Protein AF-D9WWU6-F1 (afdb_monomer_lite)

Organism: NCBI:txid457427

Radius of gyration: 27.96 Å; chains: 1; bounding box: 48×76×53 Å

Structure (mmCIF, N/CA/C/O backbone):
data_AF-D9WWU6-F1
#
_entry.id   AF-D9WWU6-F1
#
loop_
_atom_site.group_PDB
_atom_site.id
_atom_site.type_symbol
_atom_site.label_atom_id
_atom_site.label_alt_id
_atom_site.label_comp_id
_atom_site.label_asym_id
_atom_site.label_entity_id
_atom_site.label_seq_id
_atom_site.pdbx_PDB_ins_code
_atom_site.Cartn_x
_atom_site.Cartn_y
_atom_site.Cartn_z
_atom_site.occupancy
_atom_site.B_iso_or_equiv
_atom_site.auth_seq_id
_atom_site.auth_comp_id
_atom_site.auth_asym_id
_atom_site.auth_atom_id
_atom_site.pdbx_PDB_model_num
ATOM 1 N N . MET A 1 1 ? 23.153 -22.305 -30.931 1.00 43.88 1 MET A N 1
ATOM 2 C CA . MET A 1 1 ? 21.925 -22.568 -30.149 1.00 43.88 1 MET A CA 1
ATOM 3 C C . MET A 1 1 ? 21.555 -21.284 -29.421 1.00 43.88 1 MET A C 1
ATOM 5 O O . MET A 1 1 ? 22.098 -21.015 -28.360 1.00 43.88 1 MET A O 1
ATOM 9 N N . ALA A 1 2 ? 20.761 -20.416 -30.053 1.00 43.88 2 ALA A N 1
ATOM 10 C CA . ALA A 1 2 ? 20.424 -19.116 -29.479 1.00 43.88 2 ALA A CA 1
ATOM 11 C C . ALA A 1 2 ? 19.445 -19.318 -28.315 1.00 43.88 2 ALA A C 1
ATOM 13 O O . ALA A 1 2 ? 18.365 -19.874 -28.510 1.00 43.88 2 ALA A O 1
ATOM 14 N N . ASN A 1 3 ? 19.845 -18.910 -27.110 1.00 58.03 3 ASN A N 1
ATOM 15 C CA . ASN A 1 3 ? 18.995 -18.920 -25.925 1.00 58.03 3 ASN A CA 1
ATOM 16 C C . ASN A 1 3 ? 17.846 -17.933 -26.172 1.00 58.03 3 ASN A C 1
ATOM 18 O O . ASN A 1 3 ? 18.021 -16.722 -26.055 1.00 58.03 3 ASN A O 1
ATOM 22 N N . SER A 1 4 ? 16.701 -18.444 -26.623 1.00 75.75 4 SER A N 1
ATOM 23 C CA . SER A 1 4 ? 15.527 -17.618 -26.884 1.00 75.75 4 SER A CA 1
ATOM 24 C C . SER A 1 4 ? 15.135 -16.892 -25.587 1.00 75.75 4 SER A C 1
ATOM 26 O O . SER A 1 4 ? 15.186 -17.505 -24.519 1.00 75.75 4 SER A O 1
ATOM 28 N N . PRO A 1 5 ? 14.693 -15.624 -25.632 1.00 74.62 5 PRO A N 1
ATOM 29 C CA . PRO A 1 5 ? 14.204 -14.908 -24.446 1.00 74.62 5 PRO A CA 1
ATOM 30 C C . PRO A 1 5 ? 13.191 -15.725 -23.623 1.00 74.62 5 PRO A C 1
ATOM 32 O O . PRO A 1 5 ? 13.166 -15.663 -22.395 1.00 74.62 5 PRO A O 1
ATOM 35 N N . ARG A 1 6 ? 12.430 -16.594 -24.300 1.00 76.38 6 ARG A N 1
ATOM 36 C CA . ARG A 1 6 ? 11.485 -17.547 -23.707 1.00 76.38 6 ARG A CA 1
ATOM 37 C C . ARG A 1 6 ? 12.147 -18.672 -22.903 1.00 76.38 6 ARG A C 1
ATOM 39 O O . ARG A 1 6 ? 11.628 -19.036 -21.849 1.00 76.38 6 ARG A O 1
ATOM 46 N N . SER A 1 7 ? 13.266 -19.237 -23.371 1.00 80.31 7 SER A N 1
ATOM 47 C CA . SER A 1 7 ? 14.000 -20.273 -22.623 1.00 80.31 7 SER A CA 1
ATOM 48 C C . SER A 1 7 ? 14.659 -19.679 -21.384 1.00 80.31 7 SER A C 1
ATOM 50 O O . SER A 1 7 ? 14.600 -20.281 -20.314 1.00 80.31 7 SER A O 1
ATOM 52 N N . HIS A 1 8 ? 15.188 -18.459 -21.501 1.00 82.62 8 HIS A N 1
ATOM 53 C CA . HIS A 1 8 ? 15.742 -17.720 -20.371 1.00 82.62 8 HIS A CA 1
ATOM 54 C C . HIS A 1 8 ? 14.677 -17.425 -19.301 1.00 82.62 8 HIS A C 1
ATOM 56 O O . HIS A 1 8 ? 14.902 -17.677 -18.121 1.00 82.62 8 HIS A O 1
ATOM 62 N N . LEU A 1 9 ? 13.483 -16.973 -19.706 1.00 79.56 9 LEU A N 1
ATOM 63 C CA . LEU A 1 9 ? 12.364 -16.735 -18.789 1.00 79.56 9 LEU A CA 1
ATOM 64 C C . LEU A 1 9 ? 11.919 -18.002 -18.052 1.00 79.56 9 LEU A C 1
ATOM 66 O O . LEU A 1 9 ? 11.707 -17.971 -16.841 1.00 79.56 9 LEU A O 1
ATOM 70 N N . ARG A 1 10 ? 11.819 -19.126 -18.768 1.00 80.12 10 ARG A N 1
ATOM 71 C CA . ARG A 1 10 ? 11.458 -20.419 -18.174 1.00 80.12 10 ARG A CA 1
ATOM 72 C C . ARG A 1 10 ? 12.492 -20.878 -17.142 1.00 80.12 10 ARG A C 1
ATOM 74 O O . ARG A 1 10 ? 12.116 -21.302 -16.053 1.00 80.12 10 ARG A O 1
ATOM 81 N N . ASN A 1 11 ? 13.779 -20.759 -17.462 1.00 82.31 11 ASN A N 1
ATOM 82 C CA . ASN A 1 11 ? 14.862 -21.148 -16.557 1.00 82.31 11 ASN A CA 1
ATOM 83 C C . ASN A 1 11 ? 14.892 -20.267 -15.301 1.00 82.31 11 ASN A C 1
ATOM 85 O O . ASN A 1 11 ? 14.997 -20.789 -14.192 1.00 82.31 11 ASN A O 1
ATOM 89 N N . ALA A 1 12 ? 14.716 -18.953 -15.460 1.00 80.62 12 ALA A N 1
ATOM 90 C CA . ALA A 1 12 ? 14.660 -18.021 -14.339 1.00 80.62 12 ALA A CA 1
ATOM 91 C C . ALA A 1 12 ? 13.459 -18.301 -13.414 1.00 80.62 12 ALA A C 1
ATOM 93 O O . ALA A 1 12 ? 13.590 -18.260 -12.191 1.00 80.62 12 ALA A O 1
ATOM 94 N N . ALA A 1 13 ? 12.298 -18.651 -13.981 1.00 77.00 13 ALA A N 1
ATOM 95 C CA . ALA A 1 13 ? 11.119 -19.039 -13.205 1.00 77.00 13 ALA A CA 1
ATOM 96 C C . ALA A 1 13 ? 11.351 -20.335 -12.410 1.00 77.00 13 ALA A C 1
ATOM 98 O O . ALA A 1 13 ? 10.998 -20.410 -11.231 1.00 77.00 13 ALA A O 1
ATOM 99 N N . GLN A 1 14 ? 12.004 -21.329 -13.020 1.00 80.88 14 GLN A N 1
ATOM 100 C CA . GLN A 1 14 ? 12.357 -22.575 -12.339 1.00 80.88 14 GLN A CA 1
ATOM 101 C C . GLN A 1 14 ? 13.363 -22.342 -11.205 1.00 80.88 14 GLN A C 1
ATOM 103 O O . GLN A 1 14 ? 13.170 -22.844 -10.099 1.00 80.88 14 GLN A O 1
ATOM 108 N N . ARG A 1 15 ? 14.412 -21.546 -11.451 1.00 82.94 15 ARG A N 1
ATOM 109 C CA . ARG A 1 15 ? 15.420 -21.206 -10.438 1.00 82.94 15 ARG A CA 1
ATOM 110 C C . ARG A 1 15 ? 14.787 -20.508 -9.241 1.00 82.94 15 ARG A C 1
ATOM 112 O O . ARG A 1 15 ? 15.075 -20.853 -8.098 1.00 82.94 15 ARG A O 1
ATOM 119 N N . TYR A 1 16 ? 13.879 -19.572 -9.507 1.00 80.44 16 TYR A N 1
ATOM 120 C CA . TYR A 1 16 ? 13.118 -18.910 -8.462 1.00 80.44 16 TYR A CA 1
ATOM 121 C C . TYR A 1 16 ? 12.336 -19.927 -7.610 1.00 80.44 16 TYR A C 1
ATOM 123 O O . TYR A 1 16 ? 12.346 -19.843 -6.380 1.00 80.44 16 TYR A O 1
ATOM 131 N N . HIS A 1 17 ? 11.635 -20.871 -8.248 1.00 77.94 17 HIS A N 1
ATOM 132 C CA . HIS A 1 17 ? 10.817 -21.857 -7.539 1.00 77.94 17 HIS A CA 1
ATOM 133 C C . HIS A 1 17 ? 11.662 -22.714 -6.590 1.00 77.94 17 HIS A C 1
ATOM 135 O O . HIS A 1 17 ? 11.304 -22.859 -5.421 1.00 77.94 17 HIS A O 1
ATOM 141 N N . ASN A 1 18 ? 12.810 -23.191 -7.071 1.00 81.88 18 ASN A N 1
ATOM 142 C CA . ASN A 1 18 ? 13.747 -23.984 -6.280 1.00 81.88 18 ASN A CA 1
ATOM 143 C C . ASN A 1 18 ? 14.285 -23.174 -5.085 1.00 81.88 18 ASN A C 1
ATOM 145 O O . ASN A 1 18 ? 14.175 -23.613 -3.945 1.00 81.88 18 ASN A O 1
ATOM 149 N N . ALA A 1 19 ? 14.739 -21.936 -5.314 1.00 77.94 19 ALA A N 1
ATOM 150 C CA . ALA A 1 19 ? 15.251 -21.072 -4.246 1.00 77.94 19 ALA A CA 1
ATOM 151 C C . ALA A 1 19 ? 14.192 -20.754 -3.170 1.00 77.94 19 ALA A C 1
ATOM 153 O O . ALA A 1 19 ? 14.505 -20.594 -1.989 1.00 77.94 19 ALA A O 1
ATOM 154 N N . LYS A 1 20 ? 12.911 -20.672 -3.555 1.00 75.62 20 LYS A N 1
ATOM 155 C CA . LYS A 1 20 ? 11.806 -20.493 -2.605 1.00 75.62 20 LYS A CA 1
ATOM 156 C C . LYS A 1 20 ? 11.617 -21.733 -1.725 1.00 75.62 20 LYS A C 1
ATOM 158 O O . LYS A 1 20 ? 11.455 -21.577 -0.516 1.00 75.62 20 LYS A O 1
ATOM 163 N N . GLN A 1 21 ? 11.664 -22.931 -2.309 1.00 78.25 21 GLN A N 1
ATOM 164 C CA . GLN A 1 21 ? 11.595 -24.193 -1.562 1.00 78.25 21 GLN A CA 1
ATOM 165 C C . GLN A 1 21 ? 12.784 -24.349 -0.602 1.00 78.25 21 GLN A C 1
ATOM 167 O O . GLN A 1 21 ? 12.600 -24.759 0.547 1.00 78.25 21 GLN A O 1
ATOM 172 N N . ASP A 1 22 ? 13.982 -23.939 -1.023 1.00 79.75 22 ASP A N 1
ATOM 173 C CA . ASP A 1 22 ? 15.177 -23.936 -0.173 1.00 79.75 22 ASP A CA 1
ATOM 174 C C . ASP A 1 22 ? 15.030 -22.965 1.005 1.00 79.75 22 ASP A C 1
ATOM 176 O O . ASP A 1 22 ? 15.364 -23.299 2.142 1.00 79.75 22 ASP A O 1
ATOM 180 N N . MET A 1 23 ? 14.460 -21.778 0.771 1.00 78.50 23 MET A N 1
ATOM 181 C CA . MET A 1 23 ? 14.181 -20.800 1.824 1.00 78.50 23 MET A CA 1
ATOM 182 C C . MET A 1 23 ? 13.117 -21.291 2.818 1.00 78.50 23 MET A C 1
ATOM 184 O O . MET A 1 23 ? 13.245 -21.069 4.023 1.00 78.50 23 MET A O 1
ATOM 188 N N . GLU A 1 24 ? 12.063 -21.957 2.340 1.00 75.69 24 GLU A N 1
ATOM 189 C CA . GLU A 1 24 ? 11.041 -22.587 3.188 1.00 75.69 24 GLU A CA 1
ATOM 190 C C . GLU A 1 24 ? 11.648 -23.711 4.042 1.00 75.69 24 GLU A C 1
ATOM 192 O O . GLU A 1 24 ? 11.420 -23.759 5.252 1.00 75.69 24 GLU A O 1
ATOM 197 N N . SER A 1 25 ? 12.516 -24.531 3.447 1.00 77.25 25 SER A N 1
ATOM 198 C CA . SER A 1 25 ? 13.265 -25.582 4.145 1.00 77.25 25 SER A CA 1
ATOM 199 C C . SER A 1 25 ? 14.244 -25.007 5.178 1.00 77.25 25 SER A C 1
ATOM 201 O O . SER A 1 25 ? 14.354 -25.513 6.295 1.00 77.25 25 SER A O 1
ATOM 203 N N . ALA A 1 26 ? 14.919 -23.900 4.856 1.00 72.38 26 ALA A N 1
ATOM 204 C CA . ALA A 1 26 ? 15.842 -23.217 5.761 1.00 72.38 26 ALA A CA 1
ATOM 205 C C . ALA A 1 26 ? 15.127 -22.527 6.936 1.00 72.38 26 ALA A C 1
ATOM 207 O O . ALA A 1 26 ? 15.683 -22.445 8.033 1.00 72.38 26 ALA A O 1
ATOM 208 N N . ARG A 1 27 ? 13.885 -22.059 6.744 1.00 67.81 27 ARG A N 1
ATOM 209 C CA . ARG A 1 27 ? 13.046 -21.498 7.820 1.00 67.81 27 ARG A CA 1
ATOM 210 C C . ARG A 1 27 ? 12.653 -22.536 8.870 1.00 67.81 27 ARG A C 1
ATOM 212 O O . ARG A 1 27 ? 12.482 -22.162 10.027 1.00 67.81 27 ARG A O 1
ATOM 219 N N . ALA A 1 28 ? 12.543 -23.810 8.491 1.00 68.12 28 ALA A N 1
ATOM 220 C CA . ALA A 1 28 ? 12.235 -24.898 9.418 1.00 68.12 28 ALA A CA 1
ATOM 221 C C . ALA A 1 28 ? 13.379 -25.188 10.415 1.00 68.12 28 ALA A C 1
ATOM 223 O O . ALA A 1 28 ? 13.129 -25.739 11.484 1.00 68.12 28 ALA A O 1
ATOM 224 N N . TYR A 1 29 ? 14.618 -24.772 10.112 1.00 54.53 29 TYR A N 1
ATOM 225 C CA . TYR A 1 29 ? 15.798 -25.014 10.955 1.00 54.53 29 TYR A CA 1
ATOM 226 C C . TYR A 1 29 ? 16.653 -23.743 11.138 1.00 54.53 29 TYR A C 1
ATOM 228 O O . TYR A 1 29 ? 17.759 -23.641 10.598 1.00 54.53 29 TYR A O 1
ATOM 236 N N . PRO A 1 30 ? 16.187 -22.769 11.943 1.00 54.16 30 PRO A N 1
ATOM 237 C CA . PRO A 1 30 ? 16.773 -21.426 12.028 1.00 54.16 30 PRO A CA 1
ATOM 238 C C . PRO A 1 30 ? 18.191 -21.366 12.629 1.00 54.16 30 PRO A C 1
ATOM 240 O O . PRO A 1 30 ? 18.851 -20.334 12.535 1.00 54.16 30 PRO A O 1
ATOM 243 N N . ASN A 1 31 ? 18.693 -22.455 13.222 1.00 52.41 31 ASN A N 1
ATOM 244 C CA . ASN A 1 31 ? 19.953 -22.456 13.976 1.00 52.41 31 ASN A CA 1
ATOM 245 C C . ASN A 1 31 ? 21.225 -22.709 13.135 1.00 52.41 31 ASN A C 1
ATOM 247 O O . ASN A 1 31 ? 22.325 -22.766 13.683 1.00 52.41 31 ASN A O 1
ATOM 251 N N . ARG A 1 32 ? 21.122 -22.826 11.802 1.00 52.34 32 ARG A N 1
ATOM 252 C CA . ARG A 1 32 ? 22.282 -22.792 10.888 1.00 52.34 32 ARG A CA 1
ATOM 253 C C . ARG A 1 32 ? 22.331 -21.441 10.173 1.00 52.34 32 ARG A C 1
ATOM 255 O O . ARG A 1 32 ? 21.768 -21.262 9.097 1.00 52.34 32 ARG A O 1
ATOM 262 N N . SER A 1 33 ? 23.039 -20.472 10.759 1.00 59.28 33 SER A N 1
ATOM 263 C CA . SER A 1 33 ? 23.071 -19.088 10.248 1.00 59.28 33 SER A CA 1
ATOM 264 C C . SER A 1 33 ? 23.637 -18.951 8.826 1.00 59.28 33 SER A C 1
ATOM 266 O O . SER A 1 33 ? 23.370 -17.950 8.165 1.00 59.28 33 SER A O 1
ATOM 268 N N . SER A 1 34 ? 24.419 -19.929 8.353 1.00 66.56 34 SER A N 1
ATOM 269 C CA . SER A 1 34 ? 25.013 -19.937 7.009 1.00 66.56 34 SER A CA 1
ATOM 270 C C . SER A 1 34 ? 24.021 -20.389 5.930 1.00 66.56 34 SER A C 1
ATOM 272 O O . SER A 1 34 ? 23.889 -19.731 4.903 1.00 66.56 34 SER A O 1
ATOM 274 N N . THR A 1 35 ? 23.248 -21.452 6.186 1.00 70.19 35 THR A N 1
ATOM 275 C CA . THR A 1 35 ? 22.304 -22.012 5.203 1.00 70.19 35 THR A CA 1
ATOM 276 C C . THR A 1 35 ? 21.120 -21.084 4.960 1.00 70.19 35 THR A C 1
ATOM 278 O O . THR A 1 35 ? 20.705 -20.916 3.821 1.00 70.19 35 THR A O 1
ATOM 281 N N . TYR A 1 36 ? 20.621 -20.417 6.006 1.00 69.94 36 TYR A N 1
ATOM 282 C CA . TYR A 1 36 ? 19.559 -19.419 5.864 1.00 69.94 36 TYR A CA 1
ATOM 283 C C . TYR A 1 36 ? 20.021 -18.183 5.080 1.00 69.94 36 TYR A C 1
ATOM 285 O O . TYR A 1 36 ? 19.301 -17.712 4.206 1.00 69.94 36 TYR A O 1
ATOM 293 N N . ARG A 1 37 ? 21.224 -17.659 5.370 1.00 70.62 37 ARG A N 1
ATOM 294 C CA . ARG A 1 37 ? 21.780 -16.508 4.637 1.00 70.62 37 ARG A CA 1
ATOM 295 C C . ARG A 1 37 ? 21.999 -16.840 3.165 1.00 70.62 37 ARG A C 1
ATOM 297 O O . ARG A 1 37 ? 21.543 -16.084 2.319 1.00 70.62 37 ARG A O 1
ATOM 304 N N . HIS A 1 38 ? 22.594 -17.996 2.874 1.00 76.44 38 HIS A N 1
ATOM 305 C CA . HIS A 1 38 ? 22.805 -18.440 1.500 1.00 76.44 38 HIS A CA 1
ATOM 306 C C . HIS A 1 38 ? 21.481 -18.637 0.745 1.00 76.44 38 HIS A C 1
ATOM 308 O O . HIS A 1 38 ? 21.327 -18.104 -0.346 1.00 76.44 38 HIS A O 1
ATOM 314 N N . ALA A 1 39 ? 20.484 -19.291 1.355 1.00 75.38 39 ALA A N 1
ATOM 315 C CA . ALA A 1 39 ? 19.157 -19.444 0.753 1.00 75.38 39 ALA A CA 1
ATOM 316 C C . ALA A 1 39 ? 18.444 -18.095 0.533 1.00 75.38 39 ALA A C 1
ATOM 318 O O . ALA A 1 39 ? 17.745 -17.908 -0.462 1.00 75.38 39 ALA A O 1
ATOM 319 N N . ALA A 1 40 ? 18.627 -17.129 1.439 1.00 69.12 40 ALA A N 1
ATOM 320 C CA . ALA A 1 40 ? 18.055 -15.793 1.302 1.00 69.12 40 ALA A CA 1
ATOM 321 C C . ALA A 1 40 ? 18.717 -14.973 0.180 1.00 69.12 40 ALA A C 1
ATOM 323 O O . ALA A 1 40 ? 18.019 -14.225 -0.511 1.00 69.12 40 ALA A O 1
ATOM 324 N N . ASP A 1 41 ? 20.033 -15.102 0.004 1.00 73.12 41 ASP A N 1
ATOM 325 C CA . ASP A 1 41 ? 20.772 -14.449 -1.078 1.00 73.12 41 ASP A CA 1
ATOM 326 C C . ASP A 1 41 ? 20.457 -15.106 -2.434 1.00 73.12 41 ASP A C 1
ATOM 328 O O . ASP A 1 41 ? 20.085 -14.396 -3.365 1.00 73.12 41 ASP A O 1
ATOM 332 N N . GLU A 1 42 ? 20.420 -16.441 -2.522 1.00 79.69 42 GLU A N 1
ATOM 333 C CA . GLU A 1 42 ? 19.985 -17.156 -3.737 1.00 79.69 42 GLU A CA 1
ATOM 334 C C . GLU A 1 42 ? 18.548 -16.801 -4.134 1.00 79.69 42 GLU A C 1
ATOM 336 O O . GLU A 1 42 ? 18.251 -16.566 -5.308 1.00 79.69 42 GLU A O 1
ATOM 341 N N . LEU A 1 43 ? 17.642 -16.681 -3.158 1.00 72.50 43 LEU A N 1
ATOM 342 C CA . LEU A 1 43 ? 16.286 -16.218 -3.426 1.00 72.50 43 LEU A CA 1
ATOM 343 C C . LEU A 1 43 ? 16.279 -14.773 -3.938 1.00 72.50 43 LEU A C 1
ATOM 345 O O . LEU A 1 43 ? 15.454 -14.450 -4.786 1.00 72.50 43 LEU A O 1
ATOM 349 N N . ARG A 1 44 ? 17.167 -13.892 -3.458 1.00 70.81 44 ARG A N 1
ATOM 350 C CA . ARG A 1 44 ? 17.284 -12.506 -3.951 1.00 70.81 44 ARG A CA 1
ATOM 351 C C . ARG A 1 44 ? 17.820 -12.460 -5.386 1.00 70.81 44 ARG A C 1
ATOM 353 O O . ARG A 1 44 ? 17.323 -11.664 -6.190 1.00 70.81 44 ARG A O 1
ATOM 360 N N . ASP A 1 45 ? 18.767 -13.322 -5.718 1.00 76.06 45 ASP A N 1
ATOM 361 C CA . ASP A 1 45 ? 19.398 -13.365 -7.036 1.00 76.06 45 ASP A CA 1
ATOM 362 C C . ASP A 1 45 ? 18.457 -13.967 -8.082 1.00 76.06 45 ASP A C 1
ATOM 364 O O . ASP A 1 45 ? 18.168 -13.322 -9.093 1.00 76.06 45 ASP A O 1
ATOM 368 N N . ALA A 1 46 ? 17.844 -15.118 -7.786 1.00 74.50 46 ALA A N 1
ATOM 369 C CA . ALA A 1 46 ? 16.848 -15.750 -8.655 1.00 74.50 46 ALA A CA 1
ATOM 370 C C . ALA A 1 46 ? 15.644 -14.829 -8.928 1.00 74.50 46 ALA A C 1
ATOM 372 O O . ALA A 1 46 ? 15.037 -14.825 -10.000 1.00 74.50 46 ALA A O 1
ATOM 373 N N . ARG A 1 47 ? 15.308 -13.994 -7.946 1.00 70.38 47 ARG A N 1
ATOM 374 C CA . ARG A 1 47 ? 14.258 -12.981 -8.031 1.00 70.38 47 ARG A CA 1
ATOM 375 C C . ARG A 1 47 ? 14.607 -11.843 -8.990 1.00 70.38 47 ARG A C 1
ATOM 377 O O . ARG A 1 47 ? 13.745 -11.393 -9.748 1.00 70.38 47 ARG A O 1
ATOM 384 N N . THR A 1 48 ? 15.852 -11.385 -8.952 1.00 74.69 48 THR A N 1
ATOM 385 C CA . THR A 1 48 ? 16.367 -10.352 -9.860 1.00 74.69 48 THR A CA 1
ATOM 386 C C . THR A 1 48 ? 16.445 -10.888 -11.288 1.00 74.69 48 THR A C 1
ATOM 388 O O . THR A 1 48 ? 16.016 -10.218 -12.227 1.00 74.69 48 THR A O 1
ATOM 391 N N . GLU A 1 49 ? 16.888 -12.133 -11.439 1.00 80.31 49 GLU A N 1
ATOM 392 C CA . GLU A 1 49 ? 16.974 -12.832 -12.719 1.00 80.31 49 GLU A CA 1
ATOM 393 C C . GLU A 1 49 ? 15.594 -13.018 -13.370 1.00 80.31 49 GLU A C 1
ATOM 395 O O . GLU A 1 49 ? 15.411 -12.686 -14.541 1.00 80.31 49 GLU A O 1
ATOM 400 N N . LEU A 1 50 ? 14.581 -13.447 -12.604 1.00 78.62 50 LEU A N 1
ATOM 401 C CA . LEU A 1 50 ? 13.204 -13.572 -13.096 1.00 78.62 50 LEU A CA 1
ATOM 402 C C . LEU A 1 50 ? 12.644 -12.231 -13.583 1.00 78.62 50 LEU A C 1
ATOM 404 O O . LEU A 1 50 ? 11.979 -12.171 -14.621 1.00 78.62 50 LEU A O 1
ATOM 408 N N . HIS A 1 51 ? 12.924 -11.145 -12.860 1.00 75.00 51 HIS A N 1
ATOM 409 C CA . HIS A 1 51 ? 12.513 -9.807 -13.270 1.00 75.00 51 HIS A CA 1
ATOM 410 C C . HIS A 1 51 ? 13.154 -9.410 -14.606 1.00 75.00 51 HIS A C 1
ATOM 412 O O . HIS A 1 51 ? 12.435 -9.047 -15.538 1.00 75.00 51 HIS A O 1
ATOM 418 N N . GLN A 1 52 ? 14.477 -9.540 -14.720 1.00 77.94 52 GLN A N 1
ATOM 419 C CA . GLN A 1 52 ? 15.215 -9.213 -15.942 1.00 77.94 52 GLN A CA 1
ATOM 420 C C . GLN A 1 52 ? 14.748 -10.059 -17.129 1.00 77.94 52 GLN A C 1
ATOM 422 O O . GLN A 1 52 ? 14.505 -9.524 -18.208 1.00 77.94 52 GLN A O 1
ATOM 427 N N . ALA A 1 53 ? 14.539 -11.359 -16.920 1.00 80.50 53 ALA A N 1
ATOM 428 C CA . ALA A 1 53 ? 14.062 -12.261 -17.958 1.00 80.50 53 ALA A CA 1
ATOM 429 C C . ALA A 1 53 ? 12.634 -11.921 -18.417 1.00 80.50 53 ALA A C 1
ATOM 431 O O . ALA A 1 53 ? 12.337 -11.977 -19.608 1.00 80.50 53 ALA A O 1
ATOM 432 N N . THR A 1 54 ? 11.754 -11.529 -17.488 1.00 76.56 54 THR A N 1
ATOM 433 C CA . THR A 1 54 ? 10.372 -11.133 -17.809 1.00 76.56 54 THR A CA 1
ATOM 434 C C . THR A 1 54 ? 10.360 -9.858 -18.648 1.00 76.56 54 THR A C 1
ATOM 436 O O . THR A 1 54 ? 9.651 -9.774 -19.649 1.00 76.56 54 THR A O 1
ATOM 439 N N . VAL A 1 55 ? 11.178 -8.877 -18.260 1.00 76.88 55 VAL A N 1
ATOM 440 C CA . VAL A 1 55 ? 11.334 -7.609 -18.980 1.00 76.88 55 VAL A CA 1
ATOM 441 C C . VAL A 1 55 ? 11.912 -7.848 -20.376 1.00 76.88 55 VAL A C 1
ATOM 443 O O . VAL A 1 55 ? 11.369 -7.347 -21.361 1.00 76.88 55 VAL A O 1
ATOM 446 N N . ALA A 1 56 ? 12.951 -8.678 -20.484 1.00 80.31 56 ALA A N 1
ATOM 447 C CA . ALA A 1 56 ? 13.572 -9.033 -21.756 1.00 80.31 56 ALA A CA 1
ATOM 448 C C . ALA A 1 56 ? 12.608 -9.760 -22.708 1.00 80.31 56 ALA A C 1
ATOM 450 O O . ALA A 1 56 ? 12.574 -9.434 -23.892 1.00 80.31 56 ALA A O 1
ATOM 451 N N . ALA A 1 57 ? 11.792 -10.695 -22.209 1.00 79.19 57 ALA A N 1
ATOM 452 C CA . ALA A 1 57 ? 10.802 -11.400 -23.026 1.00 79.19 57 ALA A CA 1
ATOM 453 C C . ALA A 1 57 ? 9.747 -10.440 -23.604 1.00 79.19 57 ALA A C 1
ATOM 455 O O . ALA A 1 57 ? 9.468 -10.470 -24.800 1.00 79.19 57 ALA A O 1
ATOM 456 N N . VAL A 1 58 ? 9.222 -9.523 -22.784 1.00 76.00 58 VAL A N 1
ATOM 457 C CA . VAL A 1 58 ? 8.238 -8.525 -23.238 1.00 76.00 58 VAL A CA 1
ATOM 458 C C . VAL A 1 58 ? 8.854 -7.542 -24.243 1.00 76.00 58 VAL A C 1
ATOM 460 O O . VAL A 1 58 ? 8.226 -7.218 -25.248 1.00 76.00 58 VAL A O 1
ATOM 463 N N . HIS A 1 59 ? 10.097 -7.095 -24.029 1.00 76.81 59 HIS A N 1
ATOM 464 C CA . HIS A 1 59 ? 10.799 -6.236 -24.994 1.00 76.81 59 HIS A CA 1
ATOM 465 C C . HIS A 1 59 ? 11.157 -6.949 -26.302 1.00 76.81 59 HIS A C 1
ATOM 467 O O . HIS A 1 59 ? 11.227 -6.297 -27.340 1.00 76.81 59 HIS A O 1
ATOM 473 N N . ALA A 1 60 ? 11.335 -8.270 -26.275 1.00 77.75 60 ALA A N 1
ATOM 474 C CA . ALA A 1 60 ? 11.558 -9.087 -27.466 1.00 77.75 60 ALA A CA 1
ATOM 475 C C . ALA A 1 60 ? 10.288 -9.293 -28.321 1.00 77.75 60 ALA A C 1
ATOM 477 O O . ALA A 1 60 ? 10.346 -9.985 -29.337 1.00 77.75 60 ALA A O 1
ATOM 478 N N . GLY A 1 61 ? 9.157 -8.690 -27.937 1.00 74.31 61 GLY A N 1
ATOM 479 C CA . GLY A 1 61 ? 7.901 -8.728 -28.687 1.00 74.31 61 GLY A CA 1
ATOM 480 C C . GLY A 1 61 ? 6.898 -9.769 -28.192 1.00 74.31 61 GLY A C 1
ATOM 481 O O . GLY A 1 61 ? 5.836 -9.913 -28.799 1.00 74.31 61 GLY A O 1
ATOM 482 N N . ASP A 1 62 ? 7.182 -10.476 -27.093 1.00 73.81 62 ASP A N 1
ATOM 483 C CA . ASP A 1 62 ? 6.186 -11.347 -26.475 1.00 73.81 62 ASP A CA 1
ATOM 484 C C . ASP A 1 62 ? 5.084 -10.513 -25.806 1.00 73.81 62 ASP A C 1
ATOM 486 O O . ASP A 1 62 ? 5.332 -9.528 -25.104 1.00 73.81 62 ASP A O 1
ATOM 490 N N . SER A 1 63 ? 3.829 -10.932 -25.993 1.00 80.31 63 SER A N 1
ATOM 491 C CA . SER A 1 63 ? 2.713 -10.312 -25.281 1.00 80.31 63 SER A CA 1
ATOM 492 C C . SER A 1 63 ? 2.876 -10.504 -23.769 1.00 80.31 63 SER A C 1
ATOM 494 O O . SER A 1 63 ? 3.391 -11.517 -23.293 1.00 80.31 63 SER A O 1
ATOM 496 N N . GLN A 1 64 ? 2.368 -9.560 -22.977 1.00 75.81 64 GLN A N 1
ATOM 497 C CA . GLN A 1 64 ? 2.399 -9.663 -21.512 1.00 75.81 64 GLN A CA 1
ATOM 498 C C . GLN A 1 64 ? 1.701 -10.936 -20.996 1.00 75.81 64 GLN A C 1
ATOM 500 O O . GLN A 1 64 ? 2.066 -11.448 -19.941 1.00 75.81 64 GLN A O 1
ATOM 505 N N . ALA A 1 65 ? 0.722 -11.461 -21.743 1.00 69.06 65 ALA A N 1
ATOM 506 C CA . ALA A 1 65 ? 0.043 -12.725 -21.459 1.00 69.06 65 ALA A CA 1
ATOM 507 C C . ALA A 1 65 ? 0.925 -13.954 -21.736 1.00 69.06 65 ALA A C 1
ATOM 509 O O . ALA A 1 65 ? 0.865 -14.936 -20.999 1.00 69.06 65 ALA A O 1
ATOM 510 N N . GLU A 1 66 ? 1.772 -13.888 -22.762 1.00 71.50 66 GLU A N 1
ATOM 511 C CA . GLU A 1 66 ? 2.738 -14.936 -23.099 1.00 71.50 66 GLU A CA 1
ATOM 512 C C . GLU A 1 66 ? 3.829 -15.040 -22.027 1.00 71.50 66 GLU A C 1
ATOM 514 O O . GLU A 1 66 ? 4.063 -16.115 -21.476 1.00 71.50 66 GLU A O 1
ATOM 519 N N . ALA A 1 67 ? 4.426 -13.903 -21.656 1.00 75.62 67 ALA A N 1
ATOM 520 C CA . ALA A 1 67 ? 5.428 -13.837 -20.594 1.00 75.62 67 ALA A CA 1
ATOM 521 C C . AL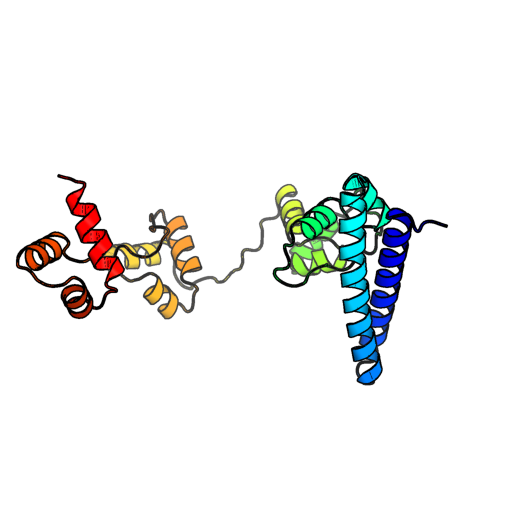A A 1 67 ? 4.857 -14.299 -19.241 1.00 75.62 67 ALA A C 1
ATOM 523 O O . ALA A 1 67 ? 5.506 -15.046 -18.511 1.00 75.62 67 ALA A O 1
ATOM 524 N N . ALA A 1 68 ? 3.613 -13.916 -18.936 1.00 74.19 68 ALA A N 1
ATOM 525 C CA . ALA A 1 68 ? 2.873 -14.383 -17.765 1.00 74.19 68 ALA A CA 1
ATOM 526 C C . ALA A 1 68 ? 2.755 -15.917 -17.738 1.00 74.19 68 ALA A C 1
ATOM 528 O O . ALA A 1 68 ? 3.104 -16.549 -16.740 1.00 74.19 68 ALA A O 1
ATOM 529 N N . ARG A 1 69 ? 2.350 -16.531 -18.855 1.00 72.06 69 ARG A N 1
ATOM 530 C CA . ARG A 1 69 ? 2.188 -17.988 -18.955 1.00 72.06 69 ARG A CA 1
ATOM 531 C C . ARG A 1 69 ? 3.504 -18.743 -18.795 1.00 72.06 69 ARG A C 1
ATOM 533 O O . ARG A 1 69 ? 3.535 -19.760 -18.112 1.00 72.06 69 ARG A O 1
ATOM 540 N N . ILE A 1 70 ? 4.581 -18.253 -19.409 1.00 73.75 70 ILE A N 1
ATOM 541 C CA . ILE A 1 70 ? 5.901 -18.899 -19.348 1.00 73.75 70 ILE A CA 1
ATOM 542 C C . ILE A 1 70 ? 6.496 -18.800 -17.939 1.00 73.75 70 ILE A C 1
ATOM 544 O O . ILE A 1 70 ? 7.099 -19.758 -17.463 1.00 73.75 70 ILE A O 1
ATOM 548 N N . ALA A 1 71 ? 6.320 -17.656 -17.277 1.00 68.25 71 ALA A N 1
ATOM 549 C CA . ALA A 1 71 ? 6.878 -17.400 -15.954 1.00 68.25 71 ALA A CA 1
ATOM 550 C C . ALA A 1 71 ? 6.028 -17.952 -14.795 1.00 68.25 71 ALA A C 1
ATOM 552 O O . ALA A 1 71 ? 6.449 -17.864 -13.643 1.00 68.25 71 ALA A O 1
ATOM 553 N N . GLY A 1 72 ? 4.817 -18.458 -15.065 1.00 69.06 72 GLY A N 1
ATOM 554 C CA . GLY A 1 72 ? 3.856 -18.804 -14.013 1.00 69.06 72 GLY A CA 1
ATOM 555 C C . GLY A 1 72 ? 3.391 -17.578 -13.212 1.00 69.06 72 GLY A C 1
ATOM 556 O O . GLY A 1 72 ? 3.163 -17.659 -12.006 1.00 69.06 72 GLY A O 1
ATOM 557 N N . LEU A 1 73 ? 3.298 -16.418 -13.864 1.00 68.56 73 LEU A N 1
ATOM 558 C CA . LEU A 1 73 ? 2.884 -15.149 -13.265 1.00 68.56 73 LEU A CA 1
ATOM 559 C C . LEU A 1 73 ? 1.534 -14.705 -13.838 1.00 68.56 73 LEU A C 1
ATOM 561 O O . LEU A 1 73 ? 1.160 -15.066 -14.946 1.00 68.56 73 LEU A O 1
ATOM 565 N N . SER A 1 74 ? 0.806 -13.856 -13.119 1.00 67.88 74 SER A N 1
ATOM 566 C CA . SER A 1 74 ? -0.342 -13.134 -13.680 1.00 67.88 74 SER A CA 1
ATOM 567 C C . SER A 1 74 ? 0.116 -11.978 -14.574 1.00 67.88 74 SER A C 1
ATOM 569 O O . SER A 1 74 ? 1.147 -11.343 -14.336 1.00 67.88 74 SER A O 1
ATOM 571 N N . THR A 1 75 ? -0.707 -11.612 -15.555 1.00 62.53 75 THR A N 1
ATOM 572 C CA . THR A 1 75 ? -0.500 -10.418 -16.396 1.00 62.53 75 THR A CA 1
ATOM 573 C C . THR A 1 75 ? -0.353 -9.142 -15.562 1.00 62.53 75 THR A C 1
ATOM 575 O O . THR A 1 75 ? 0.487 -8.292 -15.850 1.00 62.53 75 THR A O 1
ATOM 578 N N . ALA A 1 76 ? -1.092 -9.030 -14.454 1.00 59.31 76 ALA A N 1
ATOM 579 C CA . ALA A 1 76 ? -0.967 -7.925 -13.506 1.00 59.31 76 ALA A CA 1
ATOM 580 C C . ALA A 1 76 ? 0.375 -7.916 -12.744 1.00 59.31 76 ALA A C 1
ATOM 582 O O . ALA A 1 76 ? 0.848 -6.846 -12.350 1.00 59.31 76 ALA A O 1
ATOM 583 N N . GLN A 1 77 ? 0.991 -9.080 -12.502 1.00 65.75 77 GLN A N 1
ATOM 584 C CA . GLN A 1 77 ? 2.344 -9.179 -11.938 1.00 65.75 77 GLN A CA 1
ATOM 585 C C . GLN A 1 77 ? 3.398 -8.764 -12.967 1.00 65.75 77 GLN A C 1
ATOM 587 O O . GLN A 1 77 ? 4.245 -7.936 -12.638 1.00 65.75 77 GLN A O 1
ATOM 592 N N . VAL A 1 78 ? 3.286 -9.228 -14.216 1.00 66.25 78 VAL A N 1
ATOM 593 C CA . VAL A 1 78 ? 4.164 -8.803 -15.323 1.00 66.25 78 VAL A CA 1
ATOM 594 C C . VAL A 1 78 ? 4.094 -7.283 -15.521 1.00 66.25 78 VAL A C 1
ATOM 596 O O . VAL A 1 78 ? 5.122 -6.611 -15.517 1.00 66.25 78 VAL A O 1
ATOM 599 N N . CYS A 1 79 ? 2.893 -6.698 -15.557 1.00 67.25 79 CYS A N 1
ATOM 600 C CA . CYS A 1 79 ? 2.702 -5.245 -15.640 1.00 67.25 79 CYS A CA 1
ATOM 601 C C . CYS A 1 79 ? 3.344 -4.466 -14.481 1.00 67.25 79 CYS A C 1
ATOM 603 O O . CYS A 1 79 ? 3.855 -3.365 -14.681 1.00 67.25 79 CYS A O 1
ATOM 605 N N . ARG A 1 80 ? 3.298 -4.995 -13.251 1.00 63.66 80 ARG A N 1
ATOM 606 C CA . ARG A 1 80 ? 3.936 -4.358 -12.085 1.00 63.66 80 ARG A CA 1
ATOM 607 C C . ARG A 1 80 ? 5.456 -4.442 -12.147 1.00 63.66 80 ARG A C 1
ATOM 609 O O . ARG A 1 80 ? 6.110 -3.466 -11.790 1.00 63.66 80 ARG A O 1
ATOM 616 N N . LEU A 1 81 ? 5.990 -5.565 -12.626 1.00 65.88 81 LEU A N 1
ATOM 617 C CA . LEU A 1 81 ? 7.422 -5.741 -12.857 1.00 65.88 81 LEU A CA 1
ATOM 618 C C . LEU A 1 81 ? 7.926 -4.743 -13.902 1.00 65.88 81 LEU A C 1
ATOM 620 O O . LEU A 1 81 ? 8.862 -4.007 -13.619 1.00 65.88 81 LEU A O 1
ATOM 624 N N . MET A 1 82 ? 7.244 -4.626 -15.043 1.00 65.81 82 MET A N 1
ATOM 625 C CA . MET A 1 82 ? 7.612 -3.680 -16.107 1.00 65.81 82 MET A CA 1
ATOM 626 C C . MET A 1 82 ? 7.614 -2.212 -15.653 1.00 65.81 82 MET A C 1
ATOM 628 O O . MET A 1 82 ? 8.433 -1.424 -16.110 1.00 65.81 82 MET A O 1
ATOM 632 N N . ARG A 1 83 ? 6.702 -1.821 -14.753 1.00 62.56 83 ARG A N 1
ATOM 633 C CA . ARG A 1 83 ? 6.550 -0.426 -14.297 1.00 62.56 83 ARG A CA 1
ATOM 634 C C . ARG A 1 83 ? 7.549 0.009 -13.224 1.00 62.56 83 ARG A C 1
ATOM 636 O O . ARG A 1 83 ? 7.415 1.116 -12.708 1.00 62.56 83 ARG A O 1
ATOM 643 N N . GLY A 1 84 ? 8.489 -0.850 -12.826 1.00 52.12 84 GLY A N 1
ATOM 644 C CA . GLY A 1 84 ? 9.479 -0.505 -11.804 1.00 52.12 84 GLY A CA 1
ATOM 645 C C . GLY A 1 84 ? 8.856 -0.092 -10.465 1.00 52.12 84 GLY A C 1
ATOM 646 O O . GLY A 1 84 ? 9.483 0.627 -9.696 1.00 52.12 84 GLY A O 1
ATOM 647 N N . SER A 1 85 ? 7.618 -0.520 -10.171 1.00 49.62 85 SER A N 1
ATOM 648 C CA . SER A 1 85 ? 6.995 -0.318 -8.859 1.00 49.62 85 SER A CA 1
ATOM 649 C C . SER A 1 85 ? 7.676 -1.249 -7.852 1.00 49.62 85 SER A C 1
ATOM 651 O O . SER A 1 85 ? 7.203 -2.341 -7.547 1.00 49.62 85 SER A O 1
ATOM 653 N N . THR A 1 86 ? 8.849 -0.812 -7.404 1.00 47.09 86 THR A N 1
ATOM 654 C CA . THR A 1 86 ? 9.778 -1.449 -6.460 1.00 47.09 86 THR A CA 1
ATOM 655 C C . THR A 1 86 ? 9.538 -0.997 -5.017 1.00 47.09 86 THR A C 1
ATOM 657 O O . THR A 1 86 ? 10.328 -1.293 -4.123 1.00 47.09 86 THR A O 1
ATOM 660 N N . GLY A 1 87 ? 8.437 -0.284 -4.765 1.00 37.31 87 GLY A N 1
ATOM 661 C CA . GLY A 1 87 ? 8.037 0.139 -3.430 1.00 37.31 87 GLY A CA 1
ATOM 662 C C . GLY A 1 87 ? 7.577 -1.045 -2.587 1.00 37.31 87 GLY A C 1
ATOM 663 O O . GLY A 1 87 ? 6.458 -1.516 -2.758 1.00 37.31 87 GLY A O 1
ATOM 664 N N . GLY A 1 88 ? 8.446 -1.484 -1.674 1.00 42.59 88 GLY A N 1
ATOM 665 C CA . GLY A 1 88 ? 8.119 -2.380 -0.565 1.00 42.59 88 GLY A CA 1
ATOM 666 C C . GLY A 1 88 ? 7.825 -3.813 -0.999 1.00 42.59 88 GLY A C 1
ATOM 667 O O . GLY A 1 88 ? 6.696 -4.149 -1.333 1.00 42.59 88 GLY A O 1
ATOM 668 N N . SER A 1 89 ? 8.838 -4.681 -0.922 1.00 46.56 89 SER A N 1
ATOM 669 C CA . SER A 1 89 ? 8.693 -6.137 -1.082 1.00 46.56 89 SER A CA 1
ATOM 670 C C . SER A 1 89 ? 8.344 -6.612 -2.501 1.00 46.56 89 SER A C 1
ATOM 672 O O . SER A 1 89 ? 7.322 -7.263 -2.695 1.00 46.56 89 SER A O 1
ATOM 674 N N . ASN A 1 90 ? 9.211 -6.396 -3.499 1.00 50.31 90 ASN A N 1
ATOM 675 C CA . ASN A 1 90 ? 8.949 -6.909 -4.856 1.00 50.31 90 ASN A CA 1
ATOM 676 C C . ASN A 1 90 ? 10.142 -7.623 -5.512 1.00 50.31 90 ASN A C 1
ATOM 678 O O . ASN A 1 90 ? 11.274 -7.184 -5.294 1.00 50.31 90 ASN A O 1
ATOM 682 N N . PRO A 1 91 ? 9.915 -8.699 -6.306 1.00 50.62 91 PRO A N 1
ATOM 683 C CA . PRO A 1 91 ? 8.657 -9.417 -6.614 1.00 50.62 91 PRO A CA 1
ATOM 684 C C . PRO A 1 91 ? 8.067 -10.326 -5.514 1.00 50.62 91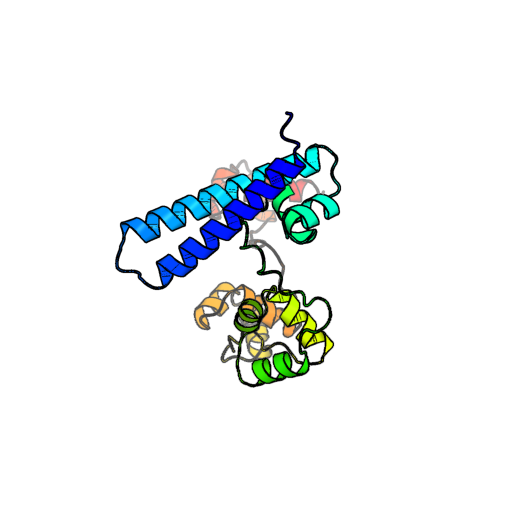 PRO A C 1
ATOM 686 O O . PRO A 1 91 ? 8.817 -11.054 -4.858 1.00 50.62 91 PRO A O 1
ATOM 689 N N . PRO A 1 92 ? 6.736 -10.343 -5.305 1.00 49.50 92 PRO A N 1
ATOM 690 C CA . PRO A 1 92 ? 6.086 -11.357 -4.483 1.00 49.50 92 PRO A CA 1
ATOM 691 C C . PRO A 1 92 ? 6.449 -12.751 -5.004 1.00 49.50 92 PRO A C 1
ATOM 693 O O . PRO A 1 92 ? 6.734 -12.891 -6.198 1.00 49.50 92 PRO A O 1
ATOM 696 N N . PRO A 1 93 ? 6.433 -13.776 -4.139 1.00 44.56 93 PRO A N 1
ATOM 697 C CA . PRO A 1 93 ? 6.620 -15.129 -4.613 1.00 44.56 93 PRO A CA 1
ATOM 698 C C . PRO A 1 93 ? 5.607 -15.475 -5.714 1.00 44.56 93 PRO A C 1
ATOM 700 O O . PRO A 1 93 ? 4.467 -15.003 -5.646 1.00 44.56 93 PRO A O 1
ATOM 703 N N . PRO A 1 94 ? 5.993 -16.287 -6.722 1.00 41.47 94 PRO A N 1
ATOM 704 C CA . PRO A 1 94 ? 5.055 -16.957 -7.583 1.00 41.47 94 PRO A CA 1
ATOM 705 C C . PRO A 1 94 ? 4.099 -17.644 -6.632 1.00 41.47 94 PRO A C 1
ATOM 707 O O . PRO A 1 94 ? 4.499 -18.334 -5.672 1.00 41.47 94 PRO A O 1
ATOM 710 N N . ALA A 1 95 ? 2.826 -17.351 -6.868 1.00 40.69 95 ALA A N 1
ATOM 711 C CA . ALA A 1 95 ? 1.772 -18.177 -6.350 1.00 40.69 95 ALA A CA 1
ATOM 712 C C . ALA A 1 95 ? 2.213 -19.611 -6.646 1.00 40.69 95 ALA A C 1
ATOM 714 O O . ALA A 1 95 ? 2.621 -19.917 -7.770 1.00 40.69 95 ALA A O 1
ATOM 715 N N . GLN A 1 96 ? 2.202 -20.480 -5.638 1.00 36.19 96 GLN A N 1
ATOM 716 C CA . GLN A 1 96 ? 1.965 -21.872 -5.970 1.00 36.19 96 GLN A CA 1
ATOM 717 C C . GLN A 1 96 ? 0.6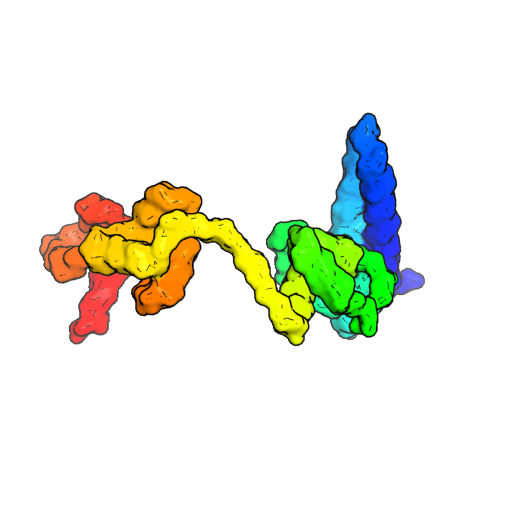64 -21.815 -6.768 1.00 36.19 96 GLN A C 1
ATOM 719 O O . GLN A 1 96 ? -0.377 -21.466 -6.214 1.00 36.19 96 GLN A O 1
ATOM 724 N N . ILE A 1 97 ? 0.759 -21.973 -8.090 1.00 35.06 97 ILE A N 1
ATOM 725 C CA . ILE A 1 97 ? -0.400 -22.112 -8.959 1.00 35.06 97 ILE A CA 1
ATOM 726 C C . ILE A 1 97 ? -0.972 -23.473 -8.583 1.00 35.06 97 ILE A C 1
ATOM 728 O O . ILE A 1 97 ? -0.727 -24.483 -9.231 1.00 35.06 97 ILE A O 1
ATOM 732 N N . VAL A 1 98 ? -1.699 -23.504 -7.474 1.00 31.22 98 VAL A N 1
ATOM 733 C CA . VAL A 1 98 ? -2.883 -24.327 -7.409 1.00 31.22 98 VAL A CA 1
ATOM 734 C C . VAL A 1 98 ? -3.907 -23.502 -8.174 1.00 31.22 98 VAL A C 1
ATOM 736 O O . VAL A 1 98 ? -4.269 -22.399 -7.765 1.00 31.22 98 VAL A O 1
ATOM 739 N N . LEU A 1 99 ? -4.254 -23.982 -9.369 1.00 35.59 99 LEU A N 1
ATOM 740 C CA . LEU A 1 99 ? -5.413 -23.520 -10.122 1.00 35.59 99 LEU A CA 1
ATOM 741 C C . LEU A 1 99 ? -6.569 -23.269 -9.158 1.00 35.59 99 LEU A C 1
ATOM 743 O O . LEU A 1 99 ? -7.013 -24.231 -8.556 1.00 35.59 99 LEU A O 1
ATOM 747 N N . LEU A 1 100 ? -7.063 -22.039 -9.037 1.00 37.94 100 LEU A N 1
ATOM 748 C CA . LEU A 1 100 ? -8.361 -21.751 -8.416 1.00 37.94 100 LEU A CA 1
ATOM 749 C C . LEU A 1 100 ? -8.834 -20.349 -8.825 1.00 37.94 100 LEU A C 1
ATOM 751 O O . LEU A 1 100 ? -9.169 -19.502 -8.003 1.00 37.94 100 LEU A O 1
ATOM 755 N N . ALA A 1 101 ? -8.854 -20.096 -10.135 1.00 37.97 101 ALA A N 1
ATOM 756 C CA . ALA A 1 101 ? -9.676 -19.017 -10.677 1.00 37.97 101 ALA A CA 1
ATOM 757 C C . ALA A 1 101 ? -11.174 -19.390 -10.708 1.00 37.97 101 ALA A C 1
ATOM 759 O O . ALA A 1 101 ? -11.982 -18.488 -10.878 1.00 37.97 101 ALA A O 1
ATOM 760 N N . ASP A 1 102 ? -11.549 -20.655 -10.451 1.00 41.59 102 ASP A N 1
ATOM 761 C CA . ASP A 1 102 ? -12.949 -21.099 -10.574 1.00 41.59 102 ASP A CA 1
ATOM 762 C C . ASP A 1 102 ? -13.633 -21.581 -9.283 1.00 41.59 102 ASP A C 1
ATOM 764 O O . ASP A 1 102 ? -14.846 -21.760 -9.292 1.00 41.59 102 ASP A O 1
ATOM 768 N N . THR A 1 103 ? -12.944 -21.743 -8.146 1.00 49.72 103 THR A N 1
ATOM 769 C CA . THR A 1 103 ? -13.605 -22.251 -6.920 1.00 49.72 103 THR A CA 1
ATOM 770 C C . THR A 1 103 ? -13.001 -21.730 -5.611 1.00 49.72 103 THR A C 1
ATOM 772 O O . THR A 1 103 ? -12.752 -22.503 -4.693 1.00 49.72 103 THR A O 1
ATOM 775 N N . LEU A 1 104 ? -12.766 -20.418 -5.457 1.00 57.69 104 LEU A N 1
ATOM 776 C CA . LEU A 1 104 ? -12.576 -19.892 -4.094 1.00 57.69 104 LEU A CA 1
ATOM 777 C C . LEU A 1 104 ? -13.847 -20.222 -3.283 1.00 57.69 104 LEU A C 1
ATOM 779 O O . LEU A 1 104 ? -14.927 -19.779 -3.686 1.00 57.69 104 LEU A O 1
ATOM 783 N N . PRO A 1 105 ? -13.771 -20.996 -2.180 1.00 69.62 105 PRO A N 1
ATOM 784 C CA . PRO A 1 105 ? -14.948 -21.373 -1.410 1.00 69.62 105 PRO A CA 1
ATOM 785 C C . PRO A 1 105 ? -15.455 -20.140 -0.663 1.00 69.62 105 PRO A C 1
ATOM 787 O O . PRO A 1 105 ? -15.041 -19.839 0.456 1.00 69.62 105 PRO A O 1
ATOM 790 N N . VAL A 1 106 ? -16.336 -19.374 -1.310 1.00 70.00 106 VAL A N 1
ATOM 791 C CA . VAL A 1 106 ? -16.746 -18.064 -0.794 1.00 70.00 106 VAL A CA 1
ATOM 792 C C . VAL A 1 106 ? -17.430 -18.190 0.563 1.00 70.00 106 VAL A C 1
ATOM 794 O O . VAL A 1 106 ? -17.185 -17.388 1.460 1.00 70.00 106 VAL A O 1
ATOM 797 N N . SER A 1 107 ? -18.226 -19.241 0.744 1.00 76.50 107 SER A N 1
ATOM 798 C CA . SER A 1 107 ? -18.853 -19.587 2.019 1.00 76.50 107 SER A CA 1
ATOM 799 C C . SER A 1 107 ? -17.826 -19.837 3.129 1.00 76.50 107 SER A C 1
ATOM 801 O O . SER A 1 107 ? -18.003 -19.350 4.244 1.00 76.50 107 SER A O 1
ATOM 803 N N . GLU A 1 108 ? -16.727 -20.530 2.833 1.00 79.19 108 GLU A N 1
ATOM 804 C CA . GLU A 1 108 ? -15.650 -20.787 3.793 1.00 79.19 108 GLU A CA 1
ATOM 805 C C . GLU A 1 108 ? -14.903 -19.498 4.151 1.00 79.19 108 GLU A C 1
ATOM 807 O O . GLU A 1 108 ? -14.714 -19.206 5.332 1.00 79.19 108 GLU A O 1
ATOM 812 N N . ILE A 1 109 ? -14.560 -18.677 3.154 1.00 79.56 109 ILE A N 1
ATOM 813 C CA . ILE A 1 109 ? -13.888 -17.385 3.358 1.00 79.56 109 ILE A CA 1
ATOM 814 C C . ILE A 1 109 ? -14.751 -16.466 4.230 1.00 79.56 109 ILE A C 1
ATOM 816 O O . ILE A 1 109 ? -14.251 -15.855 5.175 1.00 79.56 109 ILE A O 1
ATOM 820 N N . VAL A 1 110 ? -16.059 -16.402 3.961 1.00 80.56 110 VAL A N 1
ATOM 821 C CA . VAL A 1 110 ? -17.016 -15.628 4.762 1.00 80.56 110 VAL A CA 1
ATOM 822 C C . VAL A 1 110 ? -17.093 -16.160 6.193 1.00 80.56 110 VAL A C 1
ATOM 824 O O . VAL A 1 110 ? -17.079 -15.367 7.136 1.00 80.56 110 VAL A O 1
ATOM 827 N N . ASN A 1 111 ? -17.141 -17.479 6.384 1.00 82.56 111 ASN A N 1
ATOM 828 C CA . ASN A 1 111 ? -17.213 -18.088 7.712 1.00 82.56 111 ASN A CA 1
ATOM 829 C C . ASN A 1 111 ? -15.937 -17.850 8.525 1.00 82.56 111 ASN A C 1
ATOM 831 O O . ASN A 1 111 ? -16.028 -17.455 9.685 1.00 82.56 111 ASN A O 1
ATOM 835 N N . ARG A 1 112 ? -14.756 -18.000 7.920 1.00 80.06 112 ARG A N 1
ATOM 836 C CA . ARG A 1 112 ? -13.468 -17.731 8.579 1.00 80.06 112 ARG A CA 1
ATOM 837 C C . ARG A 1 112 ? -13.280 -16.246 8.890 1.00 80.06 112 ARG A C 1
ATOM 839 O O . ARG A 1 112 ? -12.832 -15.887 9.979 1.00 80.06 112 ARG A O 1
ATOM 846 N N . TYR A 1 113 ? -13.725 -15.366 7.993 1.00 82.94 113 TYR A N 1
ATOM 847 C CA . TYR A 1 113 ? -13.756 -13.925 8.245 1.00 82.94 113 TYR A CA 1
ATOM 848 C C . TYR A 1 113 ? -14.694 -13.556 9.407 1.00 82.94 113 TYR A C 1
ATOM 850 O O . TYR A 1 113 ? -14.353 -12.742 10.272 1.00 82.94 113 TYR A O 1
ATOM 858 N N . ARG A 1 114 ? -15.873 -14.192 9.477 1.00 79.69 114 ARG A N 1
ATOM 859 C CA . ARG A 1 114 ? -16.806 -14.058 10.609 1.00 79.69 114 ARG A CA 1
ATOM 860 C C . ARG A 1 114 ? -16.218 -14.621 11.904 1.00 79.69 114 ARG A C 1
ATOM 862 O O . ARG A 1 114 ? -16.392 -13.994 12.944 1.00 79.69 114 ARG A O 1
ATOM 869 N N . ALA A 1 115 ? -15.470 -15.721 11.834 1.00 81.12 115 ALA A N 1
ATOM 870 C CA . ALA A 1 115 ? -14.798 -16.346 12.974 1.00 81.12 115 ALA A CA 1
ATOM 871 C C . ALA A 1 115 ? -13.671 -15.488 13.574 1.00 81.12 115 ALA A C 1
ATOM 873 O O . ALA A 1 115 ? -13.286 -15.704 14.719 1.00 81.12 115 ALA A O 1
ATOM 874 N N . GLY A 1 116 ? -13.168 -14.483 12.848 1.00 78.56 116 GLY A N 1
ATOM 875 C CA . GLY A 1 116 ? -12.182 -13.541 13.380 1.00 78.56 116 GLY A CA 1
ATOM 876 C C . GLY A 1 116 ? -10.932 -13.361 12.534 1.00 78.56 116 GLY A C 1
ATOM 877 O O . GLY A 1 116 ? -10.154 -12.458 12.839 1.00 78.56 116 GLY A O 1
ATOM 878 N N . GLU A 1 117 ? -10.746 -14.162 11.487 1.00 79.50 117 GLU A N 1
ATOM 879 C CA . GLU A 1 117 ? -9.566 -14.060 10.635 1.00 79.50 117 GLU A CA 1
ATOM 880 C C . GLU A 1 117 ? -9.563 -12.767 9.817 1.00 79.50 117 GLU A C 1
ATOM 882 O O . GLU A 1 117 ? -10.588 -12.283 9.328 1.00 79.50 117 GLU A O 1
ATOM 887 N N . THR A 1 118 ? -8.377 -12.186 9.665 1.00 79.25 118 THR A N 1
ATOM 888 C CA . THR A 1 118 ? -8.195 -10.966 8.877 1.00 79.25 118 THR A CA 1
ATOM 889 C C . THR A 1 118 ? -8.182 -11.278 7.383 1.00 79.25 118 THR A C 1
ATOM 891 O O . THR A 1 118 ? -7.730 -12.338 6.952 1.00 79.25 118 THR A O 1
ATOM 894 N N . ALA A 1 119 ? -8.589 -10.306 6.559 1.00 75.12 119 ALA A N 1
ATOM 895 C CA . ALA A 1 119 ? -8.506 -10.427 5.100 1.00 75.12 119 ALA A CA 1
ATOM 896 C C . ALA A 1 119 ? -7.074 -10.716 4.610 1.00 75.12 119 ALA A C 1
ATOM 898 O O . ALA A 1 119 ? -6.899 -11.347 3.574 1.00 75.12 119 ALA A O 1
ATOM 899 N N . ARG A 1 120 ? -6.056 -10.297 5.375 1.00 72.19 120 ARG A N 1
ATOM 900 C CA . ARG A 1 120 ? -4.646 -10.584 5.100 1.00 72.19 120 ARG A CA 1
ATOM 901 C C . ARG A 1 120 ? -4.280 -12.044 5.376 1.00 72.19 120 ARG A C 1
ATOM 903 O O . ARG A 1 120 ? -3.662 -12.665 4.528 1.00 72.19 120 ARG A O 1
ATOM 910 N N . GLN A 1 121 ? -4.699 -12.598 6.514 1.00 70.56 121 GLN A N 1
ATOM 911 C CA . GLN A 1 121 ? -4.472 -14.015 6.833 1.00 70.56 121 GLN A CA 1
ATOM 912 C C . GLN A 1 121 ? -5.159 -14.932 5.817 1.00 70.56 121 GLN A C 1
ATOM 914 O O . GLN A 1 121 ? -4.555 -15.886 5.340 1.00 70.56 121 GLN A O 1
ATOM 919 N N . LEU A 1 122 ? -6.388 -14.595 5.422 1.00 74.88 122 LEU A N 1
ATOM 920 C CA . LEU A 1 122 ? -7.102 -15.314 4.366 1.00 74.88 122 LEU A CA 1
ATOM 921 C C . LEU A 1 122 ? -6.363 -15.191 3.025 1.00 74.88 122 LEU A C 1
ATOM 923 O O . LEU A 1 122 ? -6.176 -16.180 2.326 1.00 74.88 122 LEU A O 1
ATOM 927 N N . ALA A 1 123 ? -5.879 -13.997 2.684 1.00 70.00 123 ALA A N 1
ATOM 928 C CA . ALA A 1 123 ? -5.105 -13.774 1.468 1.00 70.00 123 ALA A CA 1
ATOM 929 C C . ALA A 1 123 ? -3.815 -14.612 1.419 1.00 70.00 123 ALA A C 1
ATOM 931 O O . ALA A 1 123 ? -3.518 -15.197 0.378 1.00 70.00 123 ALA A O 1
ATOM 932 N N . ASP A 1 124 ? -3.108 -14.733 2.544 1.00 64.00 124 ASP A N 1
ATOM 933 C CA . ASP A 1 124 ? -1.900 -15.554 2.660 1.00 64.00 124 ASP A CA 1
ATOM 934 C C . ASP A 1 124 ? -2.210 -17.056 2.499 1.00 64.00 124 ASP A C 1
ATOM 936 O O . ASP A 1 124 ? -1.481 -17.759 1.801 1.00 64.00 124 ASP A O 1
ATOM 940 N N . VAL A 1 125 ? -3.316 -17.539 3.080 1.00 66.56 125 VAL A N 1
ATOM 941 C CA . VAL A 1 125 ? -3.759 -18.946 2.983 1.00 66.56 125 VAL A CA 1
ATOM 942 C C . VAL A 1 125 ? -4.190 -19.313 1.562 1.00 66.56 125 VAL A C 1
ATOM 944 O O . VAL A 1 125 ? -3.817 -20.370 1.061 1.00 66.56 125 VAL A O 1
ATOM 947 N N . TYR A 1 126 ? -4.958 -18.444 0.902 1.00 63.41 126 TYR A N 1
ATOM 948 C CA . TYR A 1 126 ? -5.486 -18.692 -0.446 1.00 63.41 126 TYR A CA 1
ATOM 949 C C . TYR A 1 126 ? -4.575 -18.154 -1.565 1.00 63.41 126 TYR A C 1
ATOM 951 O O . TYR A 1 126 ? -4.953 -18.182 -2.735 1.00 63.41 126 TYR A O 1
ATOM 959 N N . GLY A 1 127 ? -3.388 -17.634 -1.235 1.00 57.03 127 GLY A N 1
ATOM 960 C CA . GLY A 1 127 ? -2.408 -17.147 -2.212 1.00 57.03 127 GLY A CA 1
ATOM 961 C C . GLY A 1 127 ? -2.887 -15.967 -3.067 1.00 57.03 127 GLY A C 1
ATOM 962 O O . GLY A 1 127 ? -2.422 -15.789 -4.195 1.00 57.03 127 GLY A O 1
ATOM 963 N N . CYS A 1 128 ? -3.819 -15.159 -2.560 1.00 63.19 128 CYS A N 1
ATOM 964 C CA . CYS A 1 128 ? -4.376 -14.000 -3.259 1.00 63.19 128 CYS A CA 1
ATOM 965 C C . CYS A 1 128 ? -3.985 -12.688 -2.561 1.00 63.19 128 CYS A C 1
ATOM 967 O O . CYS A 1 128 ? -3.259 -12.693 -1.572 1.00 63.19 128 CYS A O 1
ATOM 969 N N . CYS A 1 129 ? -4.393 -11.533 -3.097 1.00 62.16 129 CYS A N 1
ATOM 970 C CA . CYS A 1 129 ? -4.201 -10.271 -2.382 1.00 62.16 129 CYS A CA 1
ATOM 971 C C . CYS A 1 129 ? -5.360 -9.997 -1.418 1.00 62.16 129 CYS A C 1
ATOM 973 O O . CYS A 1 129 ? -6.509 -10.368 -1.663 1.00 62.16 129 CYS A O 1
ATOM 975 N N . ASP A 1 130 ? -5.057 -9.275 -0.344 1.00 64.75 130 ASP A N 1
ATOM 976 C CA . ASP A 1 130 ? -6.017 -8.760 0.638 1.00 64.75 130 ASP A CA 1
ATOM 977 C C . ASP A 1 130 ? -7.193 -8.018 -0.013 1.00 64.75 130 ASP A C 1
ATOM 979 O O . ASP A 1 130 ? -8.342 -8.141 0.417 1.00 64.75 130 ASP A O 1
ATOM 983 N N . ASN A 1 131 ? -6.925 -7.288 -1.096 1.00 67.06 131 ASN A N 1
ATOM 984 C CA . ASN A 1 131 ? -7.936 -6.578 -1.864 1.00 67.06 131 ASN A CA 1
ATOM 985 C C . ASN A 1 131 ? -8.882 -7.527 -2.627 1.00 67.06 131 ASN A C 1
ATOM 987 O O . ASN A 1 131 ? -10.055 -7.200 -2.793 1.00 67.06 131 ASN A O 1
ATOM 991 N N . THR A 1 132 ? -8.413 -8.705 -3.059 1.00 69.94 132 THR A N 1
ATOM 992 C CA . THR A 1 132 ? -9.265 -9.742 -3.671 1.00 69.94 132 THR A CA 1
ATOM 993 C C . THR A 1 132 ? -10.228 -10.318 -2.642 1.00 69.94 132 THR A C 1
ATOM 995 O O . THR A 1 132 ? -11.427 -10.351 -2.901 1.00 69.94 132 THR A O 1
ATOM 998 N N . ILE A 1 133 ? -9.741 -10.678 -1.449 1.00 75.38 133 ILE A N 1
ATOM 999 C CA . ILE A 1 133 ? -10.603 -11.135 -0.346 1.00 75.38 133 ILE A CA 1
ATOM 1000 C C . ILE A 1 133 ? -11.593 -10.039 0.058 1.00 75.38 133 ILE A C 1
ATOM 1002 O O . ILE A 1 133 ? -12.779 -10.301 0.227 1.00 75.38 133 ILE A O 1
ATOM 1006 N N . SER A 1 134 ? -11.135 -8.792 0.157 1.00 76.06 134 SER A N 1
ATOM 1007 C CA . SER A 1 134 ? -11.993 -7.670 0.549 1.00 76.06 134 SER A CA 1
ATOM 1008 C C . SER A 1 134 ? -13.117 -7.403 -0.458 1.00 76.06 134 SER A C 1
ATOM 1010 O O . SER A 1 134 ? -14.254 -7.182 -0.052 1.00 76.06 134 SER A O 1
ATOM 1012 N N . ARG A 1 135 ? -12.825 -7.471 -1.765 1.00 72.38 135 ARG A N 1
ATOM 1013 C CA . ARG A 1 135 ? -13.840 -7.367 -2.828 1.00 72.38 135 ARG A CA 1
ATOM 1014 C C . ARG A 1 135 ? -14.810 -8.543 -2.821 1.00 72.38 135 ARG A C 1
ATOM 1016 O O . ARG A 1 135 ? -16.003 -8.344 -3.018 1.00 72.38 135 ARG A O 1
ATOM 1023 N N . LEU A 1 136 ? -14.306 -9.752 -2.574 1.00 78.38 136 LEU A N 1
ATOM 1024 C CA . LEU A 1 136 ? -15.129 -10.956 -2.484 1.00 78.38 136 LEU A CA 1
ATOM 1025 C C . LEU A 1 136 ? -16.150 -10.846 -1.341 1.00 78.38 136 LEU A C 1
ATOM 1027 O O . LEU A 1 136 ? -17.328 -11.143 -1.536 1.00 78.38 136 LEU A O 1
ATOM 1031 N N . LEU A 1 137 ? -15.702 -10.366 -0.175 1.00 80.38 137 LEU A N 1
ATOM 1032 C CA . LEU A 1 137 ? -16.545 -10.117 0.996 1.00 80.38 137 LEU A CA 1
ATOM 1033 C C . LEU A 1 137 ? -17.609 -9.046 0.717 1.00 80.38 137 LEU A C 1
ATOM 1035 O O . LEU A 1 137 ? -18.774 -9.257 1.045 1.00 80.38 137 LEU A O 1
ATOM 1039 N N . GLU A 1 138 ? -17.242 -7.944 0.058 1.00 77.81 138 GLU A N 1
ATOM 1040 C CA . GLU A 1 138 ? -18.188 -6.893 -0.347 1.00 77.81 138 GLU A CA 1
ATOM 1041 C C . GLU A 1 138 ? -19.254 -7.408 -1.315 1.00 77.81 138 GLU A C 1
ATOM 1043 O O . GLU A 1 138 ? -20.440 -7.147 -1.119 1.00 77.81 138 GLU A O 1
ATOM 1048 N N . GLN A 1 139 ? -18.850 -8.184 -2.323 1.00 75.56 139 GLN A N 1
ATOM 1049 C CA . GLN A 1 139 ? -19.763 -8.772 -3.303 1.00 75.56 139 GLN A CA 1
ATOM 1050 C C . GLN A 1 139 ? -20.776 -9.732 -2.657 1.00 75.56 139 GLN A C 1
ATOM 1052 O O . GLN A 1 139 ? -21.884 -9.885 -3.162 1.00 75.56 139 GLN A O 1
ATOM 1057 N N . HIS A 1 140 ? -20.416 -10.342 -1.525 1.00 75.56 140 HIS A N 1
ATOM 1058 C CA . HIS A 1 140 ? -21.273 -11.248 -0.755 1.00 75.56 140 HIS A CA 1
ATOM 1059 C C . HIS A 1 140 ? -21.935 -10.560 0.452 1.00 75.56 140 HIS A C 1
ATOM 1061 O O . HIS A 1 140 ? -22.443 -11.231 1.352 1.00 75.56 140 HIS A O 1
ATOM 1067 N N . GLY A 1 141 ? -21.936 -9.221 0.487 1.00 74.81 141 GLY A N 1
ATOM 1068 C CA . GLY A 1 141 ? -22.649 -8.429 1.491 1.00 74.81 141 GLY A CA 1
ATOM 1069 C C . GLY A 1 141 ? -22.051 -8.490 2.897 1.00 74.81 141 GLY A C 1
ATOM 1070 O O . GLY A 1 141 ? -22.736 -8.174 3.868 1.00 74.81 141 GLY A O 1
ATOM 1071 N N . VAL A 1 142 ? -20.788 -8.902 3.042 1.00 76.81 142 VAL A N 1
ATOM 1072 C CA . VAL A 1 142 ? -20.094 -8.904 4.332 1.00 76.81 142 VAL A CA 1
ATOM 1073 C C . VAL A 1 142 ? -19.401 -7.553 4.524 1.00 76.81 142 VAL A C 1
ATOM 1075 O O . VAL A 1 142 ? -18.448 -7.247 3.803 1.00 76.81 142 VAL A O 1
ATOM 1078 N N . PRO A 1 143 ? -19.839 -6.728 5.494 1.00 68.06 143 PRO A N 1
ATOM 1079 C CA . PRO A 1 143 ? -19.217 -5.437 5.733 1.00 68.06 143 PRO A CA 1
ATOM 1080 C C . PRO A 1 143 ? -17.782 -5.636 6.218 1.00 68.06 143 PRO A C 1
ATOM 1082 O O . PRO A 1 143 ? -17.504 -6.478 7.080 1.00 68.06 143 PRO A O 1
ATOM 1085 N N . ARG A 1 144 ? -16.857 -4.832 5.685 1.00 70.81 144 ARG A N 1
ATOM 1086 C CA . ARG A 1 144 ? -15.475 -4.830 6.163 1.00 70.81 144 ARG A CA 1
ATOM 1087 C C . ARG A 1 144 ? -15.472 -4.466 7.644 1.00 70.81 144 ARG A C 1
ATOM 1089 O O . ARG A 1 144 ? -16.014 -3.435 8.043 1.00 70.81 144 ARG A O 1
ATOM 1096 N N . ARG A 1 145 ? -14.806 -5.284 8.458 1.00 66.00 145 ARG A N 1
ATOM 1097 C CA . ARG A 1 145 ? -14.403 -4.933 9.818 1.00 66.00 145 ARG A CA 1
ATOM 1098 C C . ARG A 1 145 ? -13.460 -3.739 9.683 1.00 66.00 145 ARG A C 1
ATOM 1100 O O . ARG A 1 145 ? -12.287 -3.907 9.360 1.00 66.00 145 ARG A O 1
ATOM 1107 N N . GLY A 1 146 ? -14.018 -2.534 9.798 1.00 55.69 146 GLY A N 1
ATOM 1108 C CA . GLY A 1 146 ? -13.261 -1.293 9.690 1.00 55.69 146 GLY A CA 1
ATOM 1109 C C . GLY A 1 146 ? -12.059 -1.336 10.626 1.00 55.69 146 GLY A C 1
ATOM 1110 O O . GLY A 1 146 ? -12.102 -2.004 11.661 1.00 55.69 146 GLY A O 1
ATOM 1111 N N . ASN A 1 147 ? -10.980 -0.653 10.249 1.00 51.62 147 ASN A N 1
ATOM 1112 C CA . ASN A 1 147 ? -9.796 -0.521 11.088 1.00 51.62 147 ASN A CA 1
ATOM 1113 C C . ASN A 1 147 ? -10.210 0.263 12.346 1.00 51.62 147 ASN A C 1
ATOM 1115 O O . ASN A 1 147 ? -10.287 1.491 12.336 1.00 51.62 147 ASN A O 1
ATOM 1119 N N . ARG A 1 148 ? -10.646 -0.461 13.380 1.00 46.25 148 ARG A N 1
ATOM 1120 C CA . ARG A 1 148 ? -11.454 0.069 14.480 1.00 46.25 148 ARG A CA 1
ATOM 1121 C C . ARG A 1 148 ? -10.550 0.694 15.534 1.00 46.25 148 ARG A C 1
ATOM 1123 O O . ARG A 1 148 ? -10.516 0.244 16.671 1.00 46.25 148 ARG A O 1
ATOM 1130 N N . LEU A 1 149 ? -9.859 1.773 15.174 1.00 48.91 149 LEU A N 1
ATOM 1131 C CA . LEU A 1 149 ? -9.562 2.802 16.164 1.00 48.91 149 LEU A CA 1
ATOM 1132 C C . LEU A 1 149 ? -10.887 3.522 16.428 1.00 48.91 149 LEU A C 1
ATOM 1134 O O . LEU A 1 149 ? -11.276 4.463 15.733 1.00 48.91 149 LEU A O 1
ATOM 1138 N N . SER A 1 150 ? -11.656 2.977 17.372 1.00 54.53 150 SER A N 1
ATOM 1139 C CA . SER A 1 150 ? -12.811 3.677 17.911 1.00 54.53 150 SER A CA 1
ATOM 1140 C C . SER A 1 150 ? -12.270 4.781 18.803 1.00 54.53 150 SER A C 1
ATOM 1142 O O . SER A 1 150 ? -11.822 4.511 19.912 1.00 54.53 150 SER A O 1
ATOM 1144 N N . LEU A 1 151 ? -12.280 6.014 18.303 1.00 59.72 151 LEU A N 1
ATOM 1145 C CA . LEU A 1 151 ? -12.128 7.180 19.163 1.00 59.72 151 LEU A CA 1
ATOM 1146 C C . LEU A 1 151 ? -13.213 7.112 20.255 1.00 59.72 151 LEU A C 1
ATOM 1148 O O . LEU A 1 151 ? -14.353 6.762 19.929 1.00 59.72 151 LEU A O 1
ATOM 1152 N N . PRO A 1 152 ? -12.904 7.442 21.519 1.00 64.19 152 PRO A N 1
ATOM 1153 C CA . PRO A 1 152 ? -13.882 7.471 22.612 1.00 64.19 152 PRO A CA 1
ATOM 1154 C C . PRO A 1 152 ? -14.871 8.650 22.503 1.00 64.19 152 PRO A C 1
ATOM 1156 O O . PRO A 1 152 ? -15.565 8.968 23.462 1.00 64.19 152 PRO A O 1
ATOM 1159 N N . VAL A 1 153 ? -14.930 9.312 21.344 1.00 69.69 153 VAL A N 1
ATOM 1160 C CA . VAL A 1 153 ? -15.635 10.573 21.106 1.00 69.69 153 VAL A CA 1
ATOM 1161 C C . VAL A 1 153 ? -16.560 10.405 19.908 1.00 69.69 153 VAL A C 1
ATOM 1163 O O . VAL A 1 153 ? -16.203 9.737 18.929 1.00 69.69 153 VAL A O 1
ATOM 1166 N N . SER A 1 154 ? -17.749 11.001 19.988 1.00 77.19 154 SER A N 1
ATOM 1167 C CA . SER A 1 154 ? -18.694 11.014 18.875 1.00 77.19 154 SER A CA 1
ATOM 1168 C C . SER A 1 154 ? -18.214 11.931 17.746 1.00 77.19 154 SER A C 1
ATOM 1170 O O . SER A 1 154 ? -17.382 12.821 17.936 1.00 77.19 154 SER A O 1
ATOM 1172 N N . ASN A 1 155 ? -18.736 11.702 16.542 1.00 77.31 155 ASN A N 1
ATOM 1173 C CA . ASN A 1 155 ? -18.395 12.514 15.377 1.00 77.31 155 ASN A CA 1
ATOM 1174 C C . ASN A 1 155 ? -18.890 13.961 15.550 1.00 77.31 155 ASN A C 1
ATOM 1176 O O . ASN A 1 155 ? -18.228 14.897 15.104 1.00 77.31 155 ASN A O 1
ATOM 1180 N N . GLU A 1 156 ? -20.024 14.137 16.229 1.00 77.19 156 GLU A N 1
ATOM 1181 C CA . GLU A 1 156 ? -20.651 15.428 16.505 1.00 77.19 156 GLU A CA 1
ATOM 1182 C C . GLU A 1 156 ? -19.819 16.262 17.483 1.00 77.19 156 GLU A C 1
ATOM 1184 O O . GLU A 1 156 ? -19.599 17.444 17.238 1.00 77.19 156 GLU A O 1
ATOM 1189 N N . GLU A 1 157 ? -19.290 15.652 18.548 1.00 78.62 157 GLU A N 1
ATOM 1190 C CA . GLU A 1 157 ? -18.436 16.358 19.511 1.00 78.62 157 GLU A CA 1
ATOM 1191 C C . GLU A 1 157 ? -17.105 16.774 18.870 1.00 78.62 157 GLU A C 1
ATOM 1193 O O . GLU A 1 157 ? -16.612 17.877 19.099 1.00 78.62 157 GLU A O 1
ATOM 1198 N N . LEU A 1 158 ? -16.557 15.935 17.985 1.00 80.56 158 LEU A N 1
ATOM 1199 C CA . LEU A 1 158 ? -15.365 16.278 17.210 1.00 80.56 158 LEU A CA 1
ATOM 1200 C C . LEU A 1 158 ? -15.614 17.484 16.287 1.00 80.56 158 LEU A C 1
ATOM 1202 O O . LEU A 1 158 ? -14.767 18.370 16.171 1.00 80.56 158 LEU A O 1
ATOM 1206 N N . ALA A 1 159 ? -16.782 17.522 15.637 1.00 79.19 159 ALA A N 1
ATOM 1207 C CA . ALA A 1 159 ? -17.200 18.633 14.790 1.00 79.19 159 ALA A CA 1
ATOM 1208 C C . ALA A 1 159 ? -17.431 19.915 15.600 1.00 79.19 159 ALA A C 1
ATOM 1210 O O . ALA A 1 159 ? -17.004 20.984 15.164 1.00 79.19 159 ALA A O 1
ATOM 1211 N N . ARG A 1 160 ? -18.035 19.800 16.790 1.00 82.75 160 ARG A N 1
ATOM 1212 C CA . ARG A 1 160 ? -18.242 20.907 17.727 1.00 82.75 160 ARG A CA 1
ATOM 1213 C C . ARG A 1 160 ? -16.914 21.537 18.134 1.00 82.75 160 ARG A C 1
ATOM 1215 O O . ARG A 1 160 ? -16.714 22.720 17.890 1.00 82.75 160 ARG A O 1
ATOM 1222 N N . ARG A 1 161 ? -15.956 20.739 18.611 1.00 80.44 161 ARG A N 1
ATOM 1223 C CA . ARG A 1 161 ? -14.617 21.230 18.987 1.00 80.44 161 ARG A CA 1
ATOM 1224 C C . ARG A 1 161 ? -13.850 21.855 17.820 1.00 80.44 161 ARG A C 1
ATOM 1226 O O . ARG A 1 161 ? -13.111 22.821 17.989 1.00 80.44 161 ARG A O 1
ATOM 1233 N N . TYR A 1 162 ? -14.028 21.332 16.610 1.00 80.69 162 TYR A N 1
ATOM 1234 C CA . TYR A 1 162 ? -13.390 21.900 15.423 1.00 80.69 162 TYR A CA 1
ATOM 1235 C C . TYR A 1 162 ? -14.014 23.239 14.982 1.00 80.69 162 TYR A C 1
ATOM 1237 O O . TYR A 1 162 ? -13.295 24.143 14.551 1.00 80.69 162 TYR A O 1
ATOM 1245 N N . LEU A 1 163 ? -15.343 23.378 15.059 1.00 78.19 163 LEU A N 1
ATOM 1246 C CA . LEU A 1 163 ? -16.071 24.563 14.589 1.00 78.19 163 LEU A CA 1
ATOM 1247 C C . LEU A 1 163 ? -16.186 25.667 15.650 1.00 78.19 163 LEU A C 1
ATOM 1249 O O . LEU A 1 163 ? -15.989 26.836 15.316 1.00 78.19 163 LEU A O 1
ATOM 1253 N N . GLU A 1 164 ? -16.496 25.301 16.894 1.00 75.25 164 GLU A N 1
ATOM 1254 C CA . GLU A 1 164 ? -16.728 26.213 18.022 1.00 75.25 164 GLU A CA 1
ATOM 1255 C C . GLU A 1 164 ? -15.413 26.575 18.717 1.00 75.25 164 GLU A C 1
ATOM 1257 O O . GLU A 1 164 ? -15.048 27.749 18.754 1.00 75.25 164 GLU A O 1
ATOM 1262 N N . ASP A 1 165 ? -14.649 25.573 19.168 1.00 70.94 165 ASP A N 1
ATOM 1263 C CA . ASP A 1 165 ? -13.399 25.793 19.915 1.00 70.94 165 ASP A CA 1
ATOM 1264 C C . ASP A 1 165 ? -12.199 26.108 19.004 1.00 70.94 165 ASP A C 1
ATOM 1266 O O . ASP A 1 165 ? -11.100 26.381 19.483 1.00 70.94 165 ASP A O 1
ATOM 1270 N N . ARG A 1 166 ? -12.396 26.073 17.674 1.00 72.19 166 ARG A N 1
ATOM 1271 C CA . ARG A 1 166 ? -11.354 26.281 16.647 1.00 72.19 166 ARG A CA 1
ATOM 1272 C C . ARG A 1 166 ? -10.127 25.373 16.825 1.00 72.19 166 ARG A C 1
ATOM 1274 O O . ARG A 1 166 ? -9.048 25.714 16.337 1.00 72.19 166 ARG A O 1
ATOM 1281 N N . ALA A 1 167 ? -10.297 24.218 17.471 1.00 73.88 167 ALA A N 1
ATOM 1282 C CA . ALA A 1 167 ? -9.211 23.293 17.768 1.00 73.88 167 ALA A CA 1
ATOM 1283 C C . ALA A 1 167 ? -8.549 22.769 16.486 1.00 73.88 167 ALA A C 1
ATOM 1285 O O . ALA A 1 167 ? -9.214 22.460 15.485 1.00 73.88 167 ALA A O 1
ATOM 1286 N N . GLU A 1 168 ? -7.223 22.635 16.500 1.00 76.00 168 GLU A N 1
ATOM 1287 C CA . GLU A 1 168 ? -6.514 22.096 15.352 1.00 76.00 168 GLU A CA 1
ATOM 1288 C C . GLU A 1 168 ? -6.732 20.579 15.232 1.00 76.00 168 GLU A C 1
ATOM 1290 O O . GLU A 1 168 ? -6.706 19.834 16.206 1.00 76.00 168 GLU A O 1
ATOM 1295 N N . ILE A 1 169 ? -6.835 20.076 13.998 1.00 78.00 169 ILE A N 1
ATOM 1296 C CA . ILE A 1 169 ? -6.863 18.632 13.700 1.00 78.00 169 ILE A CA 1
ATOM 1297 C C . ILE A 1 169 ? -5.690 17.883 14.358 1.00 78.00 169 ILE A C 1
ATOM 1299 O O . ILE A 1 169 ? -5.859 16.737 14.762 1.00 78.00 169 ILE A O 1
ATOM 1303 N N . GLN A 1 170 ? -4.507 18.502 14.452 1.00 77.06 170 GLN A N 1
ATOM 1304 C CA . GLN A 1 170 ? -3.333 17.906 15.103 1.00 77.06 170 GLN A CA 1
ATOM 1305 C C . GLN A 1 170 ? -3.444 17.895 16.631 1.00 77.06 170 GLN A C 1
ATOM 1307 O O . GLN A 1 170 ? -2.996 16.938 17.255 1.00 77.06 170 GLN A O 1
ATOM 1312 N N . GLU A 1 171 ? -4.067 18.912 17.225 1.00 79.56 171 GLU A N 1
ATOM 1313 C CA . GLU A 1 171 ? -4.322 18.968 18.668 1.00 79.56 171 GLU A CA 1
ATOM 1314 C C . GLU A 1 171 ? -5.349 17.906 19.059 1.00 79.56 171 GLU A C 1
ATOM 1316 O O . GLU A 1 171 ? -5.084 17.103 19.946 1.00 79.56 171 GLU A O 1
ATOM 1321 N N . LEU A 1 172 ? -6.448 17.797 18.304 1.00 81.25 172 LEU A N 1
ATOM 1322 C CA . LEU A 1 172 ? -7.442 16.732 18.472 1.00 81.25 172 LEU A CA 1
ATOM 1323 C C . LEU A 1 172 ? -6.824 15.338 18.266 1.00 81.25 172 LEU A C 1
ATOM 1325 O O . LEU A 1 172 ? -7.149 14.385 18.969 1.00 81.25 172 LEU A O 1
ATOM 1329 N N . ALA A 1 173 ? -5.912 15.198 17.303 1.00 82.00 173 ALA A N 1
ATOM 1330 C CA . ALA A 1 173 ? -5.197 13.947 17.066 1.00 82.00 173 ALA A CA 1
ATOM 1331 C C . ALA A 1 173 ? -4.300 13.561 18.254 1.00 82.00 173 ALA A C 1
ATOM 1333 O O . ALA A 1 173 ? -4.300 12.399 18.661 1.00 82.00 173 ALA A O 1
ATOM 1334 N N . ALA A 1 174 ? -3.572 14.523 18.825 1.00 79.44 174 ALA A N 1
ATOM 1335 C CA . ALA A 1 174 ? -2.724 14.304 19.992 1.00 79.44 174 ALA A CA 1
ATOM 1336 C C . ALA A 1 174 ? -3.545 14.011 21.257 1.00 79.44 174 ALA A C 1
ATOM 1338 O O . ALA A 1 174 ? -3.222 13.069 21.978 1.00 79.44 174 ALA A O 1
ATOM 1339 N N . GLU A 1 175 ? -4.628 14.759 21.488 1.00 79.00 175 GLU A N 1
ATOM 1340 C CA . GLU A 1 175 ? -5.522 14.599 22.641 1.00 79.00 175 GLU A CA 1
ATOM 1341 C C . GLU A 1 175 ? -6.143 13.198 22.686 1.00 79.00 175 GLU A C 1
ATOM 1343 O O . GLU A 1 175 ? -6.178 12.559 23.736 1.00 79.00 175 GLU A O 1
ATOM 1348 N N . TYR A 1 176 ? -6.580 12.683 21.533 1.00 77.81 176 TYR A N 1
ATOM 1349 C CA . TYR A 1 176 ? -7.251 11.385 21.451 1.00 77.81 176 TYR A CA 1
ATOM 1350 C C . TYR A 1 176 ? -6.351 10.229 21.000 1.00 77.81 176 TYR A C 1
ATOM 1352 O O . TYR A 1 176 ? -6.855 9.138 20.719 1.00 77.81 176 TYR A O 1
ATOM 1360 N N . GLY A 1 177 ? -5.034 10.443 20.901 1.00 74.69 177 GLY A N 1
ATOM 1361 C CA . GLY A 1 177 ? -4.077 9.412 20.481 1.00 74.69 177 GLY A CA 1
ATOM 1362 C C . GLY A 1 177 ? -4.369 8.829 19.092 1.00 74.69 177 GLY A C 1
ATOM 1363 O O . GLY A 1 177 ? -4.130 7.647 18.840 1.00 74.69 177 GLY A O 1
ATOM 1364 N N . ALA A 1 178 ? -4.927 9.638 18.192 1.00 78.69 178 ALA A N 1
ATOM 1365 C CA . ALA A 1 178 ? -5.356 9.235 16.860 1.00 78.69 178 ALA A CA 1
ATOM 1366 C C . ALA A 1 178 ? -4.488 9.853 15.762 1.00 78.69 178 ALA A C 1
ATOM 1368 O O . ALA A 1 178 ? -3.791 10.842 15.951 1.00 78.69 178 ALA A O 1
ATOM 1369 N N . SER A 1 179 ? -4.551 9.290 14.555 1.00 78.25 179 SER A N 1
ATOM 1370 C CA . SER A 1 179 ? -3.951 9.937 13.387 1.00 78.25 179 SER A CA 1
ATOM 1371 C C . SER A 1 179 ? -4.770 11.165 12.976 1.00 78.25 179 SER A C 1
ATOM 1373 O O . SER A 1 179 ? -5.998 11.092 12.914 1.00 78.25 179 SER A O 1
ATOM 1375 N N . GLY A 1 180 ? -4.111 12.254 12.564 1.00 75.75 180 GLY A N 1
ATOM 1376 C CA . GLY A 1 180 ? -4.795 13.412 11.968 1.00 75.75 180 GLY A CA 1
ATOM 1377 C C . GLY A 1 180 ? -5.642 13.060 10.735 1.00 75.75 180 GLY A C 1
ATOM 1378 O O . GLY A 1 180 ? -6.637 13.728 10.454 1.00 75.75 180 GLY A O 1
ATOM 1379 N N . TYR A 1 181 ? -5.310 11.967 10.034 1.00 78.38 181 TYR A N 1
ATOM 1380 C CA . TYR A 1 181 ? -6.164 11.411 8.982 1.00 78.38 181 TYR A CA 1
ATOM 1381 C C . TYR A 1 181 ? -7.501 10.900 9.536 1.00 78.38 181 TYR A C 1
ATOM 1383 O O . TYR A 1 181 ? -8.542 11.203 8.963 1.00 78.38 181 TYR A O 1
ATOM 1391 N N . LEU A 1 182 ? -7.484 10.175 10.661 1.00 78.50 182 LEU A N 1
ATOM 1392 C CA . LEU A 1 182 ? -8.689 9.629 11.290 1.00 78.50 182 LEU A CA 1
ATOM 1393 C C . LEU A 1 182 ? -9.620 10.750 11.768 1.00 78.50 182 LEU A C 1
ATOM 1395 O O . LEU A 1 182 ? -10.819 10.688 11.521 1.00 78.50 182 LEU A O 1
ATOM 1399 N N . ILE A 1 183 ? -9.063 11.799 12.379 1.00 80.81 183 ILE A N 1
ATOM 1400 C CA . ILE A 1 183 ? -9.811 13.003 12.775 1.00 80.81 183 ILE A CA 1
ATOM 1401 C C . ILE A 1 183 ? -10.430 13.686 11.546 1.00 80.81 183 ILE A C 1
ATOM 1403 O O . ILE A 1 183 ? -11.616 13.998 11.543 1.00 80.81 183 ILE A O 1
ATOM 1407 N N . SER A 1 184 ? -9.662 13.851 10.464 1.00 79.50 184 SER A N 1
ATOM 1408 C CA . SER A 1 184 ? -10.157 14.460 9.218 1.00 79.50 184 SER A CA 1
ATOM 1409 C C . SER A 1 184 ? -11.275 13.644 8.561 1.00 79.50 184 SER A C 1
ATOM 1411 O O . SER A 1 184 ? -12.226 14.212 8.024 1.00 79.50 184 SER A O 1
ATOM 1413 N N . ASP A 1 185 ? -11.160 12.316 8.584 1.00 78.81 185 ASP A N 1
ATOM 1414 C CA . ASP A 1 185 ? -12.174 11.409 8.051 1.00 78.81 185 ASP A CA 1
ATOM 1415 C C . ASP A 1 185 ? -13.461 11.456 8.885 1.00 78.81 185 ASP A C 1
ATOM 1417 O O . ASP A 1 185 ? -14.551 11.587 8.336 1.00 78.81 185 ASP A O 1
ATOM 1421 N N . ARG A 1 186 ? -13.339 11.472 10.216 1.00 79.44 186 ARG A N 1
ATOM 1422 C CA . ARG A 1 186 ? -14.460 11.611 11.158 1.00 79.44 186 ARG A CA 1
ATOM 1423 C C . ARG A 1 186 ? -15.181 12.953 11.028 1.00 79.44 186 ARG A C 1
ATOM 1425 O O . ARG A 1 186 ? -16.407 12.977 10.989 1.00 79.44 186 ARG A O 1
ATOM 1432 N N . LEU A 1 187 ? -14.440 14.050 10.865 1.00 81.06 187 LEU A N 1
ATOM 1433 C CA . LEU A 1 187 ? -15.012 15.367 10.567 1.00 81.06 187 LEU A CA 1
ATOM 1434 C C . LEU A 1 187 ? -15.779 15.360 9.236 1.00 81.06 187 LEU A C 1
ATOM 1436 O O . LEU A 1 187 ? -16.871 15.916 9.153 1.00 81.06 187 LEU A O 1
ATOM 1440 N N . ARG A 1 188 ? -15.264 14.672 8.208 1.00 79.44 188 ARG A N 1
ATOM 1441 C CA . ARG A 1 188 ? -15.976 14.510 6.931 1.00 79.44 188 ARG A CA 1
ATOM 1442 C C . ARG A 1 188 ? -17.253 13.684 7.087 1.00 79.44 188 ARG A C 1
ATOM 1444 O O . ARG A 1 188 ? -18.267 14.043 6.497 1.00 79.44 188 ARG A O 1
ATOM 1451 N N . GLN A 1 189 ? -17.216 12.611 7.876 1.00 77.81 189 GLN A N 1
ATOM 1452 C CA . GLN A 1 189 ? -18.400 11.807 8.200 1.00 77.81 189 GLN A CA 1
ATOM 1453 C C . GLN A 1 189 ? -19.455 12.622 8.968 1.00 77.81 189 GLN A C 1
ATOM 1455 O O . GLN A 1 189 ? -20.642 12.394 8.775 1.00 77.81 189 GLN A O 1
ATOM 1460 N N . ALA A 1 190 ? -19.033 13.603 9.772 1.00 78.69 190 ALA A N 1
ATOM 1461 C CA . ALA A 1 190 ? -19.907 14.568 10.445 1.00 78.69 190 ALA A CA 1
ATOM 1462 C C . ALA A 1 190 ? -20.426 15.698 9.525 1.00 78.69 190 ALA A C 1
ATOM 1464 O O . ALA A 1 190 ? -21.098 16.612 9.992 1.00 78.69 190 ALA A O 1
ATOM 1465 N N . GLY A 1 191 ? -20.090 15.686 8.229 1.00 77.62 191 GLY A N 1
ATOM 1466 C CA . GLY A 1 191 ? -20.494 16.721 7.271 1.00 77.62 191 GLY A CA 1
ATOM 1467 C C . GLY A 1 191 ? -19.619 17.982 7.273 1.00 77.62 191 GLY A C 1
ATOM 1468 O O . GLY A 1 191 ? -19.908 18.931 6.544 1.00 77.62 191 GLY A O 1
ATOM 1469 N N . VAL A 1 192 ? -18.520 18.006 8.033 1.00 78.44 192 VAL A N 1
ATOM 1470 C CA . VAL A 1 192 ? -17.592 19.143 8.073 1.00 78.44 192 VAL A CA 1
ATOM 1471 C C . VAL A 1 192 ? -16.619 19.070 6.898 1.00 78.44 192 VAL A C 1
ATOM 1473 O O . VAL A 1 192 ? -15.857 18.112 6.724 1.00 78.44 192 VAL A O 1
ATOM 1476 N N . ARG A 1 193 ? -16.598 20.123 6.074 1.00 71.00 193 ARG A N 1
ATOM 1477 C CA . ARG A 1 193 ? -15.669 20.230 4.944 1.00 71.00 193 ARG A CA 1
ATOM 1478 C C . ARG A 1 193 ? -14.275 20.627 5.427 1.00 71.00 193 ARG A C 1
ATOM 1480 O O . ARG A 1 193 ? -13.937 21.805 5.485 1.00 71.00 193 ARG A O 1
ATOM 1487 N N . VAL A 1 194 ? -13.441 19.631 5.702 1.00 67.94 194 VAL A N 1
ATOM 1488 C CA . VAL A 1 194 ? -12.021 19.841 6.008 1.00 67.94 194 VAL A CA 1
ATOM 1489 C C . VAL A 1 194 ? -11.237 20.126 4.713 1.00 67.94 194 VAL A C 1
ATOM 1491 O O . VAL A 1 194 ? -11.291 19.311 3.783 1.00 67.94 194 VAL A O 1
ATOM 1494 N N . PRO A 1 195 ? -10.497 21.250 4.607 1.00 59.88 195 PRO A N 1
ATOM 1495 C CA . PRO A 1 195 ? -9.650 21.534 3.452 1.00 59.88 195 PRO A CA 1
ATOM 1496 C C . PRO A 1 195 ? -8.567 20.463 3.290 1.00 59.88 195 PRO A C 1
ATOM 1498 O O . PRO A 1 195 ? -7.751 20.238 4.181 1.00 59.88 195 PRO A O 1
ATOM 1501 N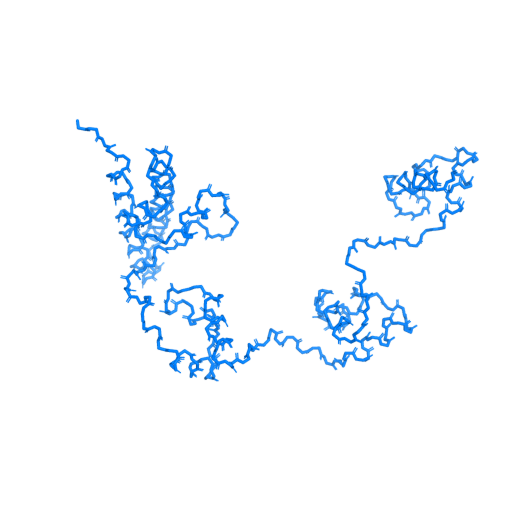 N . VAL A 1 196 ? -8.538 19.806 2.132 1.00 51.16 196 VAL A N 1
ATOM 1502 C CA . VAL A 1 196 ? -7.530 18.788 1.820 1.00 51.16 196 VAL A CA 1
ATOM 1503 C C . VAL A 1 196 ? -6.280 19.501 1.292 1.00 51.16 196 VAL A C 1
ATOM 1505 O O . VAL A 1 196 ? -6.242 19.906 0.133 1.00 51.16 196 VAL A O 1
ATOM 1508 N N . GLY A 1 197 ? -5.271 19.724 2.139 1.00 54.97 197 GLY A N 1
ATOM 1509 C CA . GLY A 1 197 ? -3.998 20.327 1.717 1.00 54.97 197 GLY A CA 1
ATOM 1510 C C . GLY A 1 197 ? -3.262 21.111 2.806 1.00 54.97 197 GLY A C 1
ATOM 1511 O O . GLY A 1 197 ? -3.819 21.412 3.859 1.00 54.97 197 GLY A O 1
ATOM 1512 N N . LYS A 1 198 ? -1.984 21.442 2.548 1.00 47.16 198 LYS A N 1
ATOM 1513 C CA . LYS A 1 198 ? -1.161 22.260 3.458 1.00 47.16 198 LYS A CA 1
ATOM 1514 C C . LYS A 1 198 ? -1.876 23.586 3.742 1.00 47.16 198 LYS A C 1
ATOM 1516 O O . LYS A 1 198 ? -2.222 24.307 2.809 1.00 47.16 198 LYS A O 1
ATOM 1521 N N . ARG A 1 199 ? -2.078 23.858 5.036 1.00 52.38 199 ARG A N 1
ATOM 1522 C CA . ARG A 1 199 ? -2.740 25.029 5.631 1.00 52.38 199 ARG A CA 1
ATOM 1523 C C . ARG A 1 199 ? -2.594 26.306 4.794 1.00 52.38 199 ARG A C 1
ATOM 1525 O O . ARG A 1 199 ? -1.478 26.727 4.486 1.00 52.38 199 ARG A O 1
ATOM 1532 N N . ARG A 1 200 ? -3.711 26.997 4.539 1.00 50.88 200 ARG A N 1
ATOM 1533 C CA . ARG A 1 200 ? -3.662 28.458 4.404 1.00 50.88 200 ARG A CA 1
ATOM 1534 C C . ARG A 1 200 ? -3.275 28.983 5.782 1.00 50.88 200 ARG A C 1
ATOM 1536 O O . ARG A 1 200 ? -4.085 28.935 6.695 1.00 50.88 200 ARG A O 1
ATOM 1543 N N . MET A 1 201 ? -2.014 29.374 5.950 1.00 57.69 201 MET A N 1
ATOM 1544 C CA . MET A 1 201 ? -1.617 30.126 7.139 1.00 57.69 201 MET A CA 1
ATOM 1545 C C . MET A 1 201 ? -2.421 31.433 7.135 1.00 57.69 201 MET A C 1
ATOM 1547 O O . MET A 1 201 ? -2.524 32.073 6.086 1.00 57.69 201 MET A O 1
ATOM 1551 N N . ASP A 1 202 ? -3.017 31.811 8.254 1.00 60.59 202 ASP A N 1
ATOM 1552 C CA . ASP A 1 202 ? -3.709 33.091 8.353 1.00 60.59 202 ASP A CA 1
ATOM 1553 C C . ASP A 1 202 ? -2.641 34.168 8.581 1.00 60.59 202 ASP A C 1
ATOM 1555 O O . ASP A 1 202 ? -2.132 34.326 9.685 1.00 60.59 202 ASP A O 1
ATOM 1559 N N . LEU A 1 203 ? -2.167 34.789 7.496 1.00 64.19 203 LEU A N 1
ATOM 1560 C CA . LEU A 1 203 ? -1.284 35.952 7.597 1.00 64.19 203 LEU A CA 1
ATOM 1561 C C . LEU A 1 203 ? -2.044 37.148 7.026 1.00 64.19 203 LEU A C 1
ATOM 1563 O O . LEU A 1 203 ? -2.713 36.977 6.001 1.00 64.19 203 LEU A O 1
ATOM 1567 N N . PRO A 1 204 ? -1.905 38.340 7.632 1.00 73.94 204 PRO A N 1
ATOM 1568 C CA . PRO A 1 204 ? -2.534 39.559 7.147 1.00 73.94 204 PRO A CA 1
ATOM 1569 C C . PRO A 1 204 ? -1.902 39.971 5.811 1.00 73.94 204 PRO A C 1
ATOM 1571 O O . PRO A 1 204 ? -0.893 40.671 5.740 1.00 73.94 204 PRO A O 1
ATOM 1574 N N . ASP A 1 205 ? -2.504 39.488 4.728 1.00 73.69 205 ASP A N 1
ATOM 1575 C CA . ASP A 1 205 ? -2.030 39.641 3.354 1.00 73.69 205 ASP A CA 1
ATOM 1576 C C . ASP A 1 205 ? -1.912 41.123 2.940 1.00 73.69 205 ASP A C 1
ATOM 1578 O O . ASP A 1 205 ? -0.944 41.514 2.280 1.00 73.69 205 ASP A O 1
ATOM 1582 N N . GLU A 1 206 ? -2.844 41.969 3.385 1.00 75.62 206 GLU A N 1
ATOM 1583 C CA . GLU A 1 206 ? -2.823 43.417 3.137 1.00 75.62 206 GLU A CA 1
ATOM 1584 C C . GLU A 1 206 ? -1.667 44.115 3.861 1.00 75.62 206 GLU A C 1
ATOM 1586 O O . GLU A 1 206 ? -0.970 44.946 3.271 1.00 75.62 206 GLU A O 1
ATOM 1591 N N . GLU A 1 207 ? -1.407 43.732 5.112 1.00 79.12 207 GLU A N 1
ATOM 1592 C CA . GLU A 1 207 ? -0.312 44.284 5.903 1.00 79.12 207 GLU A CA 1
ATOM 1593 C C . GLU A 1 207 ? 1.047 43.880 5.321 1.00 79.12 207 GLU A C 1
ATOM 1595 O O . GLU A 1 207 ? 1.930 44.722 5.160 1.00 79.12 207 GLU A O 1
ATOM 1600 N N . ILE A 1 208 ? 1.201 42.617 4.912 1.00 81.12 208 ILE A N 1
ATOM 1601 C CA . ILE A 1 208 ? 2.418 42.116 4.260 1.00 81.12 208 ILE A CA 1
ATOM 1602 C C . ILE A 1 208 ? 2.717 42.908 2.985 1.00 81.12 208 ILE A C 1
ATOM 1604 O O . ILE A 1 208 ? 3.863 43.301 2.749 1.00 81.12 208 ILE A O 1
ATOM 1608 N N . VAL A 1 209 ? 1.699 43.176 2.162 1.00 80.25 209 VAL A N 1
ATOM 1609 C CA . VAL A 1 209 ? 1.866 43.965 0.934 1.00 80.25 209 VAL A CA 1
ATOM 1610 C C . VAL A 1 209 ? 2.183 45.425 1.253 1.00 80.25 209 VAL A C 1
ATOM 1612 O O . VAL A 1 209 ? 3.031 46.012 0.577 1.00 80.25 209 VAL A O 1
ATOM 1615 N N . ALA A 1 210 ? 1.552 46.017 2.270 1.00 81.38 210 ALA A N 1
ATOM 1616 C CA . ALA A 1 210 ? 1.840 47.384 2.698 1.00 81.38 210 ALA A CA 1
ATOM 1617 C C . ALA A 1 210 ? 3.291 47.525 3.182 1.00 81.38 210 ALA A C 1
ATOM 1619 O O . ALA A 1 210 ? 4.010 48.415 2.728 1.00 81.38 210 ALA A O 1
ATOM 1620 N N . ARG A 1 211 ? 3.762 46.607 4.032 1.00 83.12 211 ARG A N 1
ATOM 1621 C CA . ARG A 1 211 ? 5.139 46.599 4.541 1.00 83.12 211 ARG A CA 1
ATOM 1622 C C . ARG A 1 211 ? 6.169 46.371 3.432 1.00 83.12 211 ARG A C 1
ATOM 1624 O O . ARG A 1 211 ? 7.152 47.106 3.360 1.00 83.12 211 ARG A O 1
ATOM 1631 N N . TRP A 1 212 ? 5.894 45.453 2.505 1.00 83.88 212 TRP A N 1
ATOM 1632 C CA . TRP A 1 212 ? 6.729 45.237 1.320 1.00 83.88 212 TRP A CA 1
ATOM 1633 C C . TRP A 1 212 ? 6.805 46.479 0.414 1.00 83.88 212 TRP A C 1
ATOM 1635 O O . TRP A 1 212 ? 7.888 46.845 -0.038 1.00 83.88 212 TRP A O 1
ATOM 1645 N N . LYS A 1 213 ? 5.685 47.186 0.191 1.00 82.62 213 LYS A N 1
ATOM 1646 C CA . LYS A 1 213 ? 5.661 48.442 -0.587 1.00 82.62 213 LYS A CA 1
ATOM 1647 C C . LYS A 1 213 ? 6.486 49.563 0.046 1.00 82.62 213 LYS A C 1
ATOM 1649 O O . LYS A 1 213 ? 7.011 50.394 -0.686 1.00 82.62 213 LYS A O 1
ATOM 1654 N N . ARG A 1 214 ? 6.626 49.579 1.375 1.00 84.44 214 ARG A N 1
ATOM 1655 C CA . ARG A 1 214 ? 7.517 50.510 2.094 1.00 84.44 214 ARG A CA 1
ATOM 1656 C C . ARG A 1 214 ? 9.006 50.151 1.966 1.00 84.44 214 ARG A C 1
ATOM 1658 O O . ARG A 1 214 ? 9.833 50.849 2.537 1.00 84.44 214 ARG A O 1
ATOM 1665 N N . GLY A 1 215 ? 9.349 49.082 1.244 1.00 84.19 215 GLY A N 1
ATOM 1666 C CA . GLY A 1 215 ? 10.730 48.661 0.994 1.00 84.19 215 GLY A CA 1
ATOM 1667 C C . GLY A 1 215 ? 11.237 47.550 1.914 1.00 84.19 215 GLY A C 1
ATOM 1668 O O . GLY A 1 215 ? 12.415 47.208 1.855 1.00 84.19 215 GLY A O 1
ATOM 1669 N N . GLU A 1 216 ? 10.379 46.958 2.750 1.00 84.88 216 GLU A N 1
ATOM 1670 C CA . GLU A 1 216 ? 10.785 45.841 3.604 1.00 84.88 216 GLU A CA 1
ATOM 1671 C C . GLU A 1 216 ? 11.053 44.580 2.768 1.00 84.88 216 GLU A C 1
ATOM 1673 O O . GLU A 1 216 ? 10.276 44.205 1.881 1.00 84.88 216 GLU A O 1
ATOM 1678 N N . SER A 1 217 ? 12.181 43.914 3.030 1.00 88.06 217 SER A N 1
ATOM 1679 C CA . SER A 1 217 ? 12.583 42.749 2.245 1.00 88.06 217 SER A CA 1
ATOM 1680 C C . SER A 1 217 ? 11.684 41.541 2.526 1.00 88.06 217 SER A C 1
ATOM 1682 O O . SER A 1 217 ? 11.219 41.322 3.644 1.00 88.06 217 SER A O 1
ATOM 1684 N N . ILE A 1 218 ? 11.493 40.690 1.513 1.00 84.81 218 ILE A N 1
ATOM 1685 C CA . ILE A 1 218 ? 10.726 39.438 1.640 1.00 84.81 218 ILE A CA 1
ATOM 1686 C C . ILE A 1 2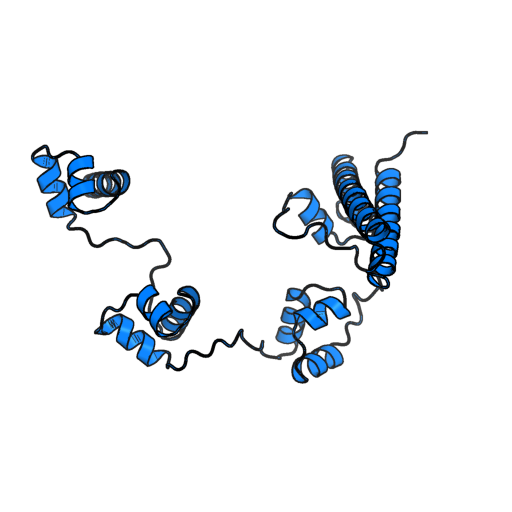18 ? 11.302 38.549 2.753 1.00 84.81 218 ILE A C 1
ATOM 1688 O O . ILE A 1 218 ? 10.543 37.875 3.442 1.00 84.81 218 ILE A O 1
ATOM 1692 N N . SER A 1 219 ? 12.626 38.561 2.943 1.00 85.44 219 SER A N 1
ATOM 1693 C CA . SER A 1 219 ? 13.284 37.803 4.009 1.00 85.44 219 SER A CA 1
ATOM 1694 C C . SER A 1 219 ? 13.043 38.405 5.395 1.00 85.44 219 SER A C 1
ATOM 1696 O O . SER A 1 219 ? 12.882 37.654 6.348 1.00 85.44 219 SER A O 1
ATOM 1698 N N . GLY A 1 220 ? 12.984 39.736 5.512 1.00 83.94 220 GLY A N 1
ATOM 1699 C CA . GLY A 1 220 ? 12.642 40.412 6.768 1.00 83.94 220 GLY A CA 1
ATOM 1700 C C . GLY A 1 220 ? 11.211 40.102 7.204 1.00 83.94 220 GLY A C 1
ATOM 1701 O O . GLY A 1 220 ? 10.985 39.695 8.339 1.00 83.94 220 GLY A O 1
ATOM 1702 N N . LEU A 1 221 ? 10.268 40.157 6.260 1.00 82.69 221 LEU A N 1
ATOM 1703 C CA . LEU A 1 221 ? 8.874 39.767 6.491 1.00 82.69 221 LEU A CA 1
ATOM 1704 C C . LEU A 1 221 ? 8.749 38.281 6.852 1.00 82.69 221 LEU A C 1
ATOM 1706 O O . LEU A 1 221 ? 8.008 37.917 7.758 1.00 82.69 221 LEU A O 1
ATOM 1710 N N . ALA A 1 222 ? 9.492 37.412 6.170 1.00 81.38 222 ALA A N 1
ATOM 1711 C CA . ALA A 1 222 ? 9.515 35.983 6.459 1.00 81.38 222 ALA A CA 1
ATOM 1712 C C . ALA A 1 222 ? 9.947 35.698 7.906 1.00 81.38 222 ALA A C 1
ATOM 1714 O O . ALA A 1 222 ? 9.253 34.973 8.618 1.00 81.38 222 ALA A O 1
ATOM 1715 N N . SER A 1 223 ? 11.022 36.343 8.364 1.00 81.88 223 SER A N 1
ATOM 1716 C CA . SER A 1 223 ? 11.484 36.241 9.749 1.00 81.88 223 SER A CA 1
ATOM 1717 C C . SER A 1 223 ? 10.488 36.834 10.748 1.00 81.88 223 SER A C 1
ATOM 1719 O O . SER A 1 223 ? 10.238 36.220 11.779 1.00 81.88 223 SER A O 1
ATOM 1721 N N . ALA A 1 224 ? 9.880 37.984 10.437 1.00 77.12 224 ALA A N 1
ATOM 1722 C CA . ALA A 1 224 ? 8.923 38.653 11.321 1.00 77.12 224 ALA A CA 1
ATOM 1723 C C . ALA A 1 224 ? 7.653 37.822 11.571 1.00 77.12 224 ALA A C 1
ATOM 1725 O O . ALA A 1 224 ? 7.131 37.815 12.681 1.00 77.12 224 ALA A O 1
ATOM 1726 N N . TYR A 1 225 ? 7.174 37.105 10.550 1.00 76.06 225 TYR A N 1
ATOM 1727 C CA . TYR A 1 225 ? 5.977 36.262 10.642 1.00 76.06 225 TYR A CA 1
ATOM 1728 C C . TYR A 1 225 ? 6.291 34.773 10.879 1.00 76.06 225 TYR A C 1
ATOM 1730 O O . TYR A 1 225 ? 5.377 33.952 10.873 1.00 76.06 225 TYR A O 1
ATOM 1738 N N . GLY A 1 226 ? 7.563 34.396 11.060 1.00 73.81 226 GLY A N 1
ATOM 1739 C CA . GLY A 1 226 ? 7.965 33.004 11.304 1.00 73.81 226 GLY A CA 1
ATOM 1740 C C . GLY A 1 226 ? 7.668 32.049 10.140 1.00 73.81 226 GLY A C 1
ATOM 1741 O O . GLY A 1 226 ? 7.438 30.858 10.347 1.00 73.81 226 GLY A O 1
ATOM 1742 N N . VAL A 1 227 ? 7.644 32.554 8.904 1.00 79.19 227 VAL A N 1
ATOM 1743 C CA . VAL A 1 227 ? 7.342 31.773 7.695 1.00 79.19 227 VAL A CA 1
ATOM 1744 C C . VAL A 1 227 ? 8.516 31.767 6.726 1.00 79.19 227 VAL A C 1
ATOM 1746 O O . VAL A 1 227 ? 9.434 32.568 6.813 1.00 79.19 227 VAL A O 1
ATOM 1749 N N . SER A 1 228 ? 8.493 30.869 5.743 1.00 79.69 228 SER A N 1
ATOM 1750 C CA . SER A 1 228 ? 9.543 30.821 4.725 1.00 79.69 228 SER A CA 1
ATOM 1751 C C . SER A 1 228 ? 9.409 31.956 3.699 1.00 79.69 228 SER A C 1
ATOM 1753 O O . SER A 1 228 ? 8.306 32.272 3.242 1.00 79.69 228 SER A O 1
ATOM 1755 N N . SER A 1 229 ? 10.534 32.519 3.249 1.00 83.56 229 SER A N 1
ATOM 1756 C CA . SER A 1 229 ? 10.585 33.573 2.218 1.00 83.56 229 SER A CA 1
ATOM 1757 C C . SER A 1 229 ? 9.792 33.242 0.937 1.00 83.56 229 SER A C 1
ATOM 1759 O O . SER A 1 229 ? 9.084 34.118 0.432 1.00 83.56 229 SER A O 1
ATOM 1761 N N . PRO A 1 230 ? 9.784 31.988 0.428 1.00 83.19 230 PRO A N 1
ATOM 1762 C CA . PRO A 1 230 ? 8.929 31.603 -0.698 1.00 83.19 230 PRO A CA 1
ATOM 1763 C C . PRO A 1 2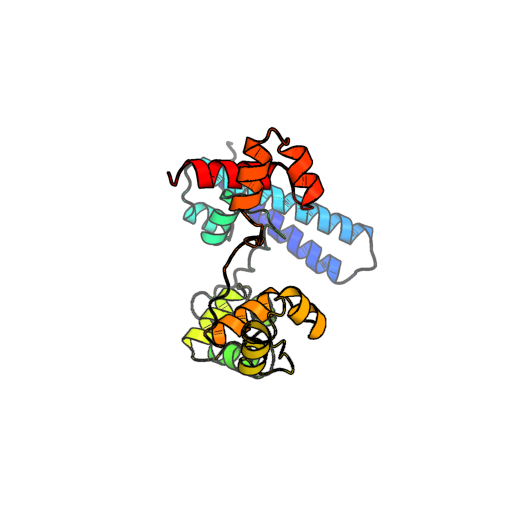30 ? 7.420 31.728 -0.426 1.00 83.19 230 PRO A C 1
ATOM 1765 O O . PRO A 1 230 ? 6.639 31.908 -1.362 1.00 83.19 230 PRO A O 1
ATOM 1768 N N . THR A 1 231 ? 6.986 31.627 0.833 1.00 78.00 231 THR A N 1
ATOM 1769 C CA . THR A 1 231 ? 5.576 31.761 1.233 1.00 78.00 231 THR A CA 1
ATOM 1770 C C . THR A 1 231 ? 5.112 33.211 1.135 1.00 78.00 231 THR A C 1
ATOM 1772 O O . THR A 1 231 ? 4.077 33.467 0.516 1.00 78.00 231 THR A O 1
ATOM 1775 N N . ILE A 1 232 ? 5.911 34.159 1.636 1.00 82.25 232 ILE A N 1
ATOM 1776 C CA . ILE A 1 232 ? 5.661 35.603 1.496 1.00 82.25 232 ILE A CA 1
ATOM 1777 C C . ILE A 1 232 ? 5.713 36.022 0.020 1.00 82.25 232 ILE A C 1
ATOM 1779 O O . ILE A 1 232 ? 4.799 36.684 -0.471 1.00 82.25 232 ILE A O 1
ATOM 1783 N N . ALA A 1 233 ? 6.713 35.554 -0.737 1.00 83.56 233 ALA A N 1
ATOM 1784 C CA . ALA A 1 233 ? 6.843 35.861 -2.164 1.00 83.56 233 ALA A CA 1
ATOM 1785 C C . ALA A 1 233 ? 5.626 35.405 -2.991 1.00 83.56 233 ALA A C 1
ATOM 1787 O O . ALA A 1 233 ? 5.181 36.109 -3.902 1.00 83.56 233 ALA A O 1
ATOM 1788 N N . ARG A 1 234 ? 5.062 34.229 -2.674 1.00 79.50 234 ARG A N 1
ATOM 1789 C CA . ARG A 1 234 ? 3.867 33.700 -3.348 1.00 79.50 234 ARG A CA 1
ATOM 1790 C C . ARG A 1 234 ? 2.626 34.548 -3.064 1.00 79.50 234 ARG A C 1
ATOM 1792 O O . ARG A 1 234 ? 1.860 34.788 -3.993 1.00 79.50 234 ARG A O 1
ATOM 1799 N N . ARG A 1 235 ? 2.449 35.020 -1.827 1.00 78.31 235 ARG A N 1
ATOM 1800 C CA . ARG A 1 235 ? 1.321 35.880 -1.419 1.00 78.31 235 ARG A CA 1
ATOM 1801 C C . ARG A 1 235 ? 1.372 37.247 -2.086 1.00 78.31 235 ARG A C 1
ATOM 1803 O O . ARG A 1 235 ? 0.419 37.628 -2.759 1.00 78.31 235 ARG A O 1
ATOM 1810 N N . VAL A 1 236 ? 2.528 37.911 -2.027 1.00 81.31 236 VAL A N 1
ATOM 1811 C CA . VAL A 1 236 ? 2.758 39.203 -2.697 1.00 81.31 236 VAL A CA 1
ATOM 1812 C C . VAL A 1 236 ? 2.496 39.093 -4.208 1.00 81.31 236 VAL A C 1
ATOM 1814 O O . VAL A 1 236 ? 1.862 39.965 -4.799 1.00 81.31 236 VAL A O 1
ATOM 1817 N N . ARG A 1 237 ? 2.922 37.996 -4.853 1.00 81.50 237 ARG A N 1
ATOM 1818 C CA . ARG A 1 237 ? 2.653 37.742 -6.281 1.00 81.50 237 ARG A CA 1
ATOM 1819 C C . ARG A 1 237 ? 1.179 37.438 -6.571 1.00 81.50 237 ARG A C 1
ATOM 1821 O O . ARG A 1 237 ? 0.679 37.867 -7.606 1.00 81.50 237 ARG A O 1
ATOM 1828 N N . GLY A 1 238 ? 0.507 36.685 -5.700 1.00 76.75 238 GLY A N 1
ATOM 1829 C CA . GLY A 1 238 ? -0.906 36.327 -5.842 1.00 76.75 238 GLY A CA 1
ATOM 1830 C C . GLY A 1 238 ? -1.826 37.548 -5.795 1.00 76.75 238 GLY A C 1
ATOM 1831 O O . GLY A 1 238 ? -2.682 37.692 -6.660 1.00 76.75 238 GLY A O 1
ATOM 1832 N N . LEU A 1 239 ? -1.575 38.468 -4.862 1.00 69.06 239 LEU A N 1
ATOM 1833 C CA . LEU A 1 239 ? -2.364 39.693 -4.678 1.00 69.06 239 LEU A CA 1
ATOM 1834 C C . LEU A 1 239 ? -2.110 40.734 -5.779 1.00 69.06 239 LEU A C 1
ATOM 1836 O O . LEU A 1 239 ? -3.013 41.475 -6.151 1.00 69.06 239 LEU A O 1
ATOM 1840 N N . ARG A 1 240 ? -0.908 40.750 -6.378 1.00 65.12 240 ARG A N 1
ATOM 1841 C CA . ARG A 1 240 ? -0.606 41.568 -7.570 1.00 65.12 240 ARG A CA 1
ATOM 1842 C C . ARG A 1 240 ? -1.374 41.148 -8.827 1.00 65.12 240 ARG A C 1
ATOM 1844 O O . ARG A 1 240 ? -1.430 41.940 -9.753 1.00 65.12 240 ARG A O 1
ATOM 1851 N N . ARG A 1 241 ? -1.893 39.915 -8.888 1.00 59.12 241 ARG A N 1
ATOM 1852 C CA . ARG A 1 241 ? -2.657 39.388 -10.037 1.00 59.12 241 ARG A CA 1
ATOM 1853 C C . ARG A 1 241 ? -4.168 39.621 -9.928 1.00 59.12 241 ARG A C 1
ATOM 1855 O O . ARG A 1 241 ? -4.875 39.318 -10.877 1.00 59.12 241 ARG A O 1
ATOM 1862 N N . GLN A 1 242 ? -4.655 40.075 -8.772 1.00 53.03 242 GLN A N 1
ATOM 1863 C CA . GLN A 1 242 ? -6.082 40.288 -8.492 1.00 53.03 242 GLN A CA 1
ATOM 1864 C C . GLN A 1 242 ? -6.507 41.769 -8.602 1.00 53.03 242 GLN A C 1
ATOM 1866 O O . GLN A 1 242 ? -7.635 42.105 -8.257 1.00 53.03 242 GLN A O 1
ATOM 1871 N N . ARG A 1 243 ? -5.615 42.642 -9.087 1.00 44.91 243 ARG A N 1
ATOM 1872 C CA . ARG A 1 243 ? -5.880 44.019 -9.532 1.00 44.91 243 ARG A CA 1
ATOM 1873 C C . ARG A 1 243 ? -5.482 44.137 -10.993 1.00 44.91 243 ARG A C 1
ATOM 1875 O O . ARG A 1 243 ? -6.108 44.965 -11.679 1.00 44.91 243 ARG A O 1
#

pLDDT: mean 70.64, std 12.26, range [31.22, 88.06]

Foldseek 3Di:
DDCPLLNQLLVLLVQLVVLVVQCVVCVVPVPPVVSNVVSVVSNVVSQVSNLVSLLVCVVVPDDLVRSCVSNLHDSVLSVCSNVPVPPDDPDDRRQPPPPDPPPPPLVVLLVVVVVPDQLCNVCVVVVHDSVVSVVSCVVVVNDPPPPPPPQPDALVVLLCCCPPVVDDLVNVCVVRVHDSVVSCVSVVVVVHDDDDDDDPDPDPLVVLLVCVVVVDDLVNVCVVVVHDSVVSVVSNVVVVVVD

Sequence (243 aa):
MANSPRSHLRNAAQRYHNAKQDMESARAYPNRSSTYRHAADELRDARTELHQATVAAVHAGDSQAEAARIAGLSTAQVCRLMRGSTGGSNPPPPAQIVLLADTLPVSEIVNRYRAGETARQLADVYGCCDNTISRLLEQHGVPRRGNRLSLPVSNEELARRYLEDRAEIQELAAEYGASGYLISDRLRQAGVRVPVGKRRMDLPDEEIVARWKRGESISGLASAYGVSSPTIARRVRGLRRQR

Secondary structure (DSSP, 8-state):
----HHHHHHHHHHHHHHHHHHHHHHHT-TT-HHHHHHHHHHHHHHHHHHHHHHHHHHHTT--HHHHHHHHT--HHHHHHHHTT--SSS-SPPP------SS---HHHHHHHHHHT--HHHHHHHTTS-HHHHHHHHHHTT----------SS-HHHHHHHHHTS---HHHHHHHTT--HHHHHHHHHHTT-----SS------HHHHHHHHHTT--HHHHHHHTTS-HHHHHHHHHHHTT--